Protein AF-A0A382NNA1-F1 (afdb_monomer)

pLDDT: mean 71.32, std 28.23, range [23.11, 98.62]

Nearest PDB structures (foldseek):
  6fw2-assembly1_A  TM=6.727E-01  e=6.587E-03  Homo sapiens
  3rv0-assembly1_B  TM=4.087E-01  e=8.804E+00  Vanderwaltozyma polyspora DSM 70294
  4jqt-assembly1_B  TM=2.239E-01  e=5.491E+00  Bacteroides thetaiotaomicron VPI-5482

Organism: NCBI:txid408172

Radius of gyration: 24.75 Å; Cα contacts (8 Å, |Δi|>4): 477; chains: 1; bounding box: 48×86×52 Å

Sequence (293 aa):
MLWSELLMPRLLGQYLCGLNKAAATLGVLFEIHNSILLSTYHTTLKKSLCSTPCREHLAVEAGSFYEATTAAHTHIEYGVAEAQHKTLFNWINMSRIAQIFRYPVKGLSPEPMSKVELKPGGCIPLDRAFALAHGSTEFNPMEPRFLPKTKFLMLAQNERLASLRSRYLEKSQELVIERDGQQVARGRLDQPIGRQMIEQFFAGYLGDEVRGSPKLLRAPRHTFSDMPRHCLSLINISSLRELERVVKAPIDPLRFRANLYFDTGTPWKEFDWCDKEFKIGCATVKGLVRTQR

InterPro domains:
  IPR005302 Molybdenum cofactor sulfurase, C-terminal [PS51340] (191-293)
  IPR005303 Molybdenum cofactor sulfurase, middle domain [PF03476] (94-190)
  IPR011037 Pyruvate kinase-like, insert domain superfamily [SSF50800] (94-289)

Structure (mmCIF, N/CA/C/O backbone):
data_AF-A0A382NNA1-F1
#
_entry.id   AF-A0A382NNA1-F1
#
loop_
_atom_site.group_PDB
_atom_site.id
_atom_site.type_symbol
_atom_site.label_atom_id
_atom_site.label_alt_id
_atom_site.label_comp_id
_atom_site.label_asym_id
_atom_site.label_entity_id
_atom_site.label_seq_id
_atom_site.pdbx_PDB_ins_code
_atom_site.Cartn_x
_atom_site.Cartn_y
_atom_site.Cartn_z
_atom_site.occupancy
_atom_site.B_iso_or_equiv
_atom_site.auth_seq_id
_atom_site.auth_comp_id
_atom_site.auth_asym_id
_atom_site.auth_atom_id
_atom_site.pdbx_PDB_model_num
ATOM 1 N N . MET A 1 1 ? 17.683 10.055 23.948 1.00 32.53 1 MET A N 1
ATOM 2 C CA . MET A 1 1 ? 17.812 8.634 24.341 1.00 32.53 1 MET A CA 1
ATOM 3 C C . MET A 1 1 ? 16.529 8.297 25.087 1.00 32.53 1 MET A C 1
ATOM 5 O O . MET A 1 1 ? 16.289 8.951 26.082 1.00 32.53 1 MET A O 1
ATOM 9 N N . LEU A 1 2 ? 15.580 7.496 24.608 1.00 24.09 2 LEU A N 1
ATOM 10 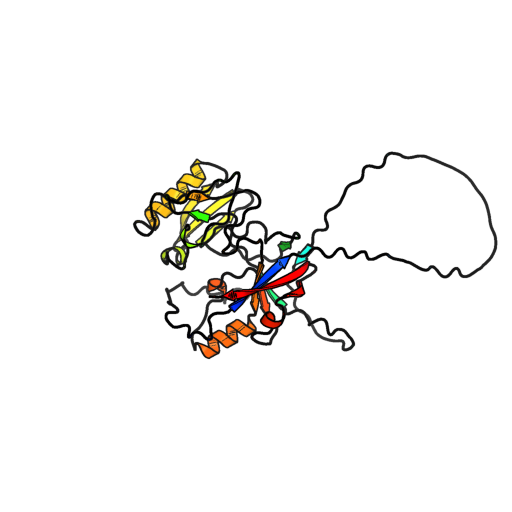C CA . LEU A 1 2 ? 15.681 6.219 23.909 1.00 24.09 2 LEU A CA 1
ATOM 11 C C . LEU A 1 2 ? 14.851 6.197 22.612 1.00 24.09 2 LEU A C 1
ATOM 13 O O . LEU A 1 2 ? 13.636 6.352 22.630 1.00 24.09 2 LEU A O 1
ATOM 17 N N . TRP A 1 3 ? 15.539 5.966 21.497 1.00 31.12 3 TRP A N 1
ATOM 18 C CA . TRP A 1 3 ? 14.983 5.509 20.225 1.00 31.12 3 TRP A CA 1
ATOM 19 C C . TRP A 1 3 ? 15.560 4.106 20.013 1.00 31.12 3 TRP A C 1
ATOM 21 O O . TRP A 1 3 ? 16.664 3.997 19.487 1.00 31.12 3 TRP A O 1
ATOM 31 N N . SER A 1 4 ? 14.915 3.045 20.510 1.00 23.30 4 SER A N 1
ATOM 32 C CA . SER A 1 4 ? 15.486 1.691 20.353 1.00 23.30 4 SER A CA 1
ATOM 33 C C . SER A 1 4 ? 14.522 0.498 20.372 1.00 23.30 4 SER A C 1
ATOM 35 O O . SER A 1 4 ? 14.995 -0.613 20.181 1.00 23.30 4 SER A O 1
ATOM 37 N N . GLU A 1 5 ? 13.200 0.658 20.506 1.00 27.70 5 GLU A N 1
ATOM 38 C CA . GLU A 1 5 ? 12.295 -0.514 20.596 1.00 27.70 5 GLU A CA 1
ATOM 39 C C . GLU A 1 5 ? 11.124 -0.526 19.601 1.00 27.70 5 GLU A C 1
ATOM 41 O O . GLU A 1 5 ? 10.095 -1.150 19.824 1.00 27.70 5 GLU A O 1
ATOM 46 N N . LEU A 1 6 ? 11.316 0.064 18.420 1.00 30.34 6 LEU A N 1
ATOM 47 C CA . LEU A 1 6 ? 10.692 -0.472 17.202 1.00 30.34 6 LEU A CA 1
ATOM 48 C C . LEU A 1 6 ? 11.735 -1.329 16.481 1.00 30.34 6 LEU A C 1
ATOM 50 O O . LEU A 1 6 ? 12.126 -1.069 15.344 1.00 30.34 6 LEU A O 1
ATOM 54 N N . LEU A 1 7 ? 12.216 -2.353 17.193 1.00 26.03 7 LEU A N 1
ATOM 55 C CA . LEU A 1 7 ? 12.831 -3.521 16.580 1.00 26.03 7 LEU A CA 1
ATOM 56 C C . LEU A 1 7 ? 11.786 -4.089 15.624 1.00 26.03 7 LEU A C 1
ATOM 58 O O . LEU A 1 7 ? 10.862 -4.768 16.050 1.00 26.03 7 LEU A O 1
ATOM 62 N N . MET A 1 8 ? 11.909 -3.752 14.339 1.00 31.58 8 MET A N 1
ATOM 63 C CA . MET A 1 8 ? 11.263 -4.469 13.247 1.00 31.58 8 MET A CA 1
ATOM 64 C C . MET A 1 8 ? 11.688 -5.933 13.386 1.00 31.58 8 MET A C 1
ATOM 66 O O . MET A 1 8 ? 12.841 -6.241 13.058 1.00 31.58 8 MET A O 1
ATOM 70 N N . PRO A 1 9 ? 10.832 -6.854 13.864 1.00 25.19 9 PRO A N 1
ATOM 71 C CA . PRO A 1 9 ? 11.182 -8.255 13.804 1.00 25.19 9 PRO A CA 1
ATOM 72 C C . PRO A 1 9 ? 11.295 -8.582 12.317 1.00 25.19 9 PRO A C 1
ATOM 74 O O . PRO A 1 9 ? 10.465 -8.144 11.512 1.00 25.19 9 PRO A O 1
ATOM 77 N N . ARG A 1 10 ? 12.355 -9.304 11.935 1.00 28.44 10 ARG A N 1
ATOM 78 C CA . ARG A 1 10 ? 12.463 -9.911 10.604 1.00 28.44 10 ARG A CA 1
ATOM 79 C C . ARG A 1 10 ? 11.096 -10.501 10.261 1.00 28.44 10 ARG A C 1
ATOM 81 O O . ARG A 1 10 ? 10.567 -11.276 11.055 1.00 28.44 10 ARG A O 1
ATOM 88 N N . LEU A 1 11 ? 10.531 -10.100 9.121 1.00 35.06 11 LEU A N 1
ATOM 89 C CA . LEU A 1 11 ? 9.311 -10.672 8.555 1.00 35.06 11 LEU A CA 1
ATOM 90 C C . LEU A 1 11 ? 9.588 -12.144 8.216 1.00 35.06 11 LEU A C 1
ATOM 92 O O . LEU A 1 11 ? 9.825 -12.503 7.069 1.00 35.06 11 LEU A O 1
ATOM 96 N N . LEU A 1 12 ? 9.617 -12.996 9.238 1.00 25.38 12 LEU A N 1
ATOM 97 C CA . LEU A 1 12 ? 9.484 -14.431 9.094 1.00 25.38 12 LEU A CA 1
ATOM 98 C C . LEU A 1 12 ? 8.022 -14.669 8.742 1.00 25.38 12 LEU A C 1
ATOM 100 O O . LEU A 1 12 ? 7.117 -14.281 9.487 1.00 25.38 12 LEU A O 1
ATOM 104 N N . GLY A 1 13 ? 7.812 -15.235 7.555 1.00 31.44 13 GLY A N 1
ATOM 105 C CA . GLY A 1 13 ? 6.513 -15.578 7.004 1.00 31.44 13 GLY A CA 1
ATOM 106 C C . GLY A 1 13 ? 5.703 -16.432 7.972 1.00 31.44 13 GLY A C 1
ATOM 107 O O . GLY A 1 13 ? 5.780 -17.651 7.964 1.00 31.44 13 GLY A O 1
ATOM 108 N N . GLN A 1 14 ? 4.905 -15.782 8.813 1.00 27.55 14 GLN A N 1
ATOM 109 C CA . GLN A 1 14 ? 3.814 -16.437 9.515 1.00 27.55 14 GLN A CA 1
ATOM 110 C C . GLN A 1 14 ? 2.561 -16.299 8.656 1.00 27.55 14 GLN A C 1
ATOM 112 O O . GLN A 1 14 ? 2.039 -15.200 8.439 1.00 27.55 14 GLN A O 1
ATOM 117 N N . TYR A 1 15 ? 2.144 -17.428 8.101 1.00 32.16 15 TYR A N 1
ATOM 118 C CA . TYR A 1 15 ? 0.846 -17.633 7.489 1.00 32.16 15 TYR A CA 1
ATOM 119 C C . TYR A 1 15 ? -0.221 -17.567 8.594 1.00 32.16 15 TYR A C 1
ATOM 121 O O . TYR A 1 15 ? -0.110 -18.265 9.595 1.00 32.16 15 TYR A O 1
ATOM 129 N N . LEU A 1 16 ? -1.271 -16.756 8.418 1.00 30.14 16 LEU A N 1
ATOM 130 C CA . LEU A 1 16 ? -2.524 -16.917 9.169 1.00 30.14 16 LEU A CA 1
ATOM 131 C C . LEU A 1 16 ? -3.427 -17.883 8.392 1.00 30.14 16 LEU A C 1
ATOM 133 O O . LEU A 1 16 ? -4.508 -17.524 7.928 1.00 30.14 16 LEU A O 1
ATOM 137 N N . CYS A 1 17 ? -2.965 -19.117 8.195 1.00 24.06 17 CYS A N 1
ATOM 138 C CA . CYS A 1 17 ? -3.862 -20.211 7.852 1.00 24.06 17 CYS A CA 1
ATOM 139 C C . CYS A 1 17 ? -4.681 -20.529 9.113 1.00 24.06 17 CYS A C 1
ATOM 141 O O . CYS A 1 17 ? -4.181 -21.162 10.035 1.00 24.06 17 CYS A O 1
ATOM 143 N N . GLY A 1 18 ? -5.925 -20.036 9.177 1.00 27.66 18 GLY A N 1
ATOM 144 C CA . GLY A 1 18 ? -6.851 -20.381 10.264 1.00 27.66 18 GLY A CA 1
ATOM 145 C C . GLY A 1 18 ? -7.633 -19.241 10.920 1.00 27.66 18 GLY A C 1
ATOM 146 O O . GLY A 1 18 ? -8.106 -19.428 12.039 1.00 27.66 18 GLY A O 1
ATOM 147 N N . LEU A 1 19 ? -7.824 -18.082 10.273 1.00 29.30 19 LEU A N 1
ATOM 148 C CA . LEU A 1 19 ? -8.846 -17.136 10.741 1.00 29.30 19 LEU A CA 1
ATOM 149 C C . LEU A 1 19 ? -10.226 -17.796 10.596 1.00 29.30 19 LEU A C 1
ATOM 151 O O . LEU A 1 19 ? -10.774 -17.931 9.503 1.00 29.30 19 LEU A O 1
ATOM 155 N N . ASN A 1 20 ? -10.763 -18.256 11.726 1.00 28.67 20 ASN A N 1
ATOM 156 C CA . ASN A 1 20 ? -12.139 -18.715 11.856 1.00 28.67 20 ASN A CA 1
ATOM 157 C C . ASN A 1 20 ? -13.076 -17.597 11.352 1.00 28.67 20 ASN A C 1
ATOM 159 O O . ASN A 1 20 ? -12.768 -16.420 11.547 1.00 28.67 20 ASN A O 1
ATOM 163 N N . LYS A 1 21 ? -14.213 -17.931 10.724 1.00 32.28 21 LYS A N 1
ATOM 164 C CA . LYS A 1 21 ? -15.135 -16.976 10.053 1.00 32.28 21 LYS A CA 1
ATOM 165 C C . LYS A 1 21 ? -15.531 -15.745 10.898 1.00 32.28 21 LYS A C 1
ATOM 167 O O . LYS A 1 21 ? -15.963 -14.744 10.340 1.00 32.28 21 LYS A O 1
ATOM 172 N N . ALA A 1 22 ? -15.358 -15.797 12.219 1.00 27.25 22 ALA A N 1
ATOM 173 C CA . ALA A 1 22 ? -15.571 -14.689 13.149 1.00 27.25 22 ALA A CA 1
ATOM 174 C C . ALA A 1 22 ? -14.533 -13.542 13.063 1.00 27.25 22 ALA A C 1
ATOM 176 O O . ALA A 1 22 ? -14.824 -12.444 13.525 1.00 27.25 22 ALA A O 1
ATOM 177 N N . ALA A 1 23 ? -13.353 -13.756 12.467 1.00 28.66 23 ALA A N 1
ATOM 178 C CA . ALA A 1 23 ? -12.271 -12.763 12.376 1.00 28.66 23 ALA A CA 1
ATOM 179 C C . ALA A 1 23 ? -12.116 -12.131 10.975 1.00 28.66 23 ALA A C 1
ATOM 181 O O . ALA A 1 23 ? -11.136 -11.442 10.699 1.00 28.66 23 ALA A O 1
ATOM 182 N N . ALA A 1 24 ? -13.102 -12.335 10.097 1.00 37.72 24 ALA A N 1
ATOM 183 C CA . ALA A 1 24 ? -13.080 -11.919 8.693 1.00 37.72 24 ALA A CA 1
ATOM 184 C C . ALA A 1 24 ? -13.261 -10.404 8.473 1.00 37.72 24 ALA A C 1
ATOM 186 O O . ALA A 1 24 ? -13.535 -9.962 7.358 1.00 37.72 24 ALA A O 1
ATOM 187 N N . THR A 1 25 ? -13.214 -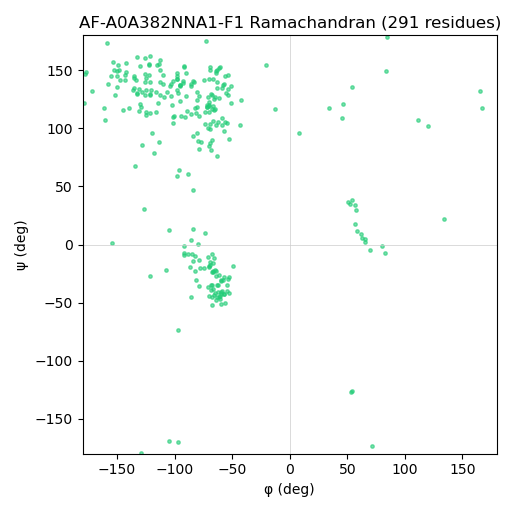9.576 9.520 1.00 40.12 25 THR A N 1
ATOM 188 C CA . THR A 1 25 ? -13.470 -8.136 9.418 1.00 40.12 25 THR A CA 1
ATOM 189 C C . THR A 1 25 ? -12.584 -7.358 10.382 1.00 40.12 25 THR A C 1
ATOM 191 O O . THR A 1 25 ? -12.718 -7.493 11.595 1.00 40.12 25 THR A O 1
ATOM 194 N N . LEU A 1 26 ? -11.695 -6.520 9.847 1.00 46.47 26 LEU A N 1
ATOM 195 C CA . LEU A 1 26 ? -10.797 -5.684 10.639 1.00 46.47 26 LEU A CA 1
A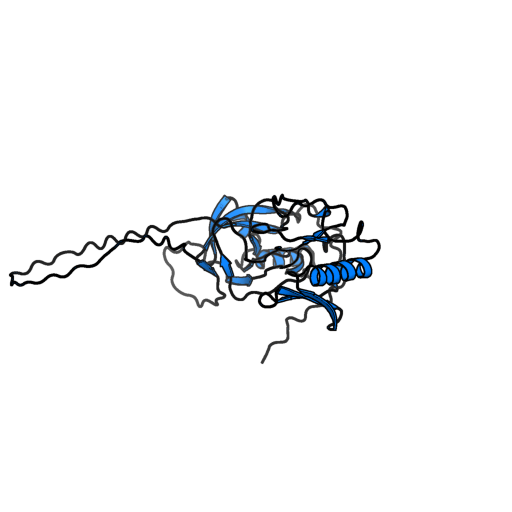TOM 196 C C . LEU A 1 26 ? -10.674 -4.291 10.029 1.00 46.47 26 LEU A C 1
ATOM 198 O O . LEU A 1 26 ? -10.139 -4.133 8.934 1.00 46.47 26 LEU A O 1
ATOM 202 N N . GLY A 1 27 ? -11.101 -3.280 10.783 1.00 45.69 27 GLY A N 1
ATOM 203 C CA . GLY A 1 27 ? -11.031 -1.883 10.373 1.00 45.69 27 GLY A CA 1
ATOM 204 C C . GLY A 1 27 ? -12.207 -1.422 9.513 1.00 45.69 27 GLY A C 1
ATOM 205 O O . GLY A 1 27 ? -13.120 -2.183 9.184 1.00 45.69 27 GLY A O 1
ATOM 206 N N . VAL A 1 28 ? -12.186 -0.144 9.147 1.00 49.03 28 VAL A N 1
ATOM 207 C CA . VAL A 1 28 ? -13.251 0.526 8.386 1.00 49.03 28 VAL A CA 1
ATOM 208 C C . VAL A 1 28 ? -12.631 1.369 7.273 1.00 49.03 28 VAL A C 1
ATOM 210 O O . VAL A 1 28 ? -11.525 1.895 7.413 1.00 49.03 28 VAL A O 1
ATOM 213 N N . LEU A 1 29 ? -13.323 1.443 6.140 1.00 55.16 29 LEU A N 1
ATOM 214 C CA . LEU A 1 29 ? -12.988 2.333 5.036 1.00 55.16 29 LEU A CA 1
ATOM 215 C C . LEU A 1 29 ? -13.798 3.621 5.148 1.00 55.16 29 LEU A C 1
ATOM 217 O O . LEU A 1 29 ? -15.000 3.567 5.406 1.00 55.16 29 LEU A O 1
ATOM 221 N N . PHE A 1 30 ? -13.156 4.760 4.906 1.00 46.72 30 PHE A N 1
ATOM 222 C CA . PHE A 1 30 ? -13.788 6.076 4.971 1.00 46.72 30 PHE A CA 1
ATOM 223 C C . PHE A 1 30 ? -13.616 6.853 3.670 1.00 46.72 30 PHE A C 1
ATOM 225 O O . PHE A 1 30 ? -12.554 6.796 3.049 1.00 46.72 30 PHE A O 1
ATOM 232 N N . GLU A 1 31 ? -14.641 7.608 3.290 1.00 41.59 31 GLU A N 1
ATOM 233 C CA . GLU A 1 31 ? -14.587 8.618 2.230 1.00 41.59 31 GLU A CA 1
ATOM 234 C C . GLU A 1 31 ? -14.399 10.005 2.853 1.00 41.59 31 GLU A C 1
ATOM 236 O O . GLU A 1 31 ? -14.935 10.297 3.925 1.00 41.59 31 GLU A O 1
ATOM 241 N N . ILE A 1 32 ? -13.617 10.865 2.200 1.00 47.44 32 ILE A N 1
ATOM 242 C CA . ILE A 1 32 ? -13.364 12.232 2.670 1.00 47.44 32 ILE A CA 1
ATOM 243 C C . ILE A 1 32 ? -14.495 13.120 2.147 1.00 47.44 32 ILE A C 1
ATOM 245 O O . ILE A 1 32 ? -14.606 13.331 0.938 1.00 47.44 32 ILE A O 1
ATOM 249 N N . HIS A 1 33 ? -15.334 13.623 3.052 1.00 29.52 33 HIS A N 1
ATOM 250 C CA . HIS A 1 33 ? -16.521 14.409 2.719 1.00 29.52 33 HIS A CA 1
ATOM 251 C C . HIS A 1 33 ? -16.224 15.910 2.685 1.00 29.52 33 HIS A C 1
ATOM 253 O O . HIS A 1 33 ? -15.327 16.410 3.362 1.00 29.52 33 HIS A O 1
ATOM 259 N N . ASN A 1 34 ? -17.021 16.640 1.903 1.00 30.58 34 ASN A N 1
ATOM 260 C CA . ASN A 1 34 ? -17.045 18.093 1.939 1.00 30.58 34 ASN A CA 1
ATOM 261 C C . ASN A 1 34 ? -18.080 18.534 2.982 1.00 30.58 34 ASN A C 1
ATOM 263 O O . ASN A 1 34 ? -19.271 18.307 2.795 1.00 30.58 34 ASN A O 1
ATOM 267 N N . SER A 1 35 ? -17.647 19.176 4.064 1.00 32.69 35 SER A N 1
ATOM 268 C CA . SER A 1 35 ? -18.548 19.949 4.919 1.00 32.69 35 SER A CA 1
ATOM 269 C C . SER A 1 35 ? -18.054 21.388 4.920 1.00 32.69 35 SER A C 1
ATOM 271 O O . SER A 1 35 ? -17.137 21.735 5.665 1.00 32.69 35 SER A O 1
ATOM 273 N N . ILE A 1 36 ? -18.636 22.216 4.053 1.00 29.02 36 ILE A N 1
ATOM 274 C CA . ILE A 1 36 ? -18.476 23.667 4.116 1.00 29.02 36 ILE A CA 1
ATOM 275 C C . ILE A 1 36 ? -18.992 24.097 5.494 1.00 29.02 36 ILE A C 1
ATOM 277 O O . ILE A 1 36 ? -20.194 24.056 5.747 1.00 29.02 36 ILE A O 1
ATOM 281 N N . LEU A 1 37 ? -18.103 24.505 6.398 1.00 31.73 37 LEU A N 1
ATOM 282 C CA . LEU A 1 37 ? -18.515 25.297 7.550 1.00 31.73 37 LEU A CA 1
ATOM 283 C C . LEU A 1 37 ? -18.736 26.727 7.050 1.00 31.73 37 LEU A C 1
ATOM 285 O O . LEU A 1 37 ? -17.826 27.552 7.080 1.00 31.73 37 LEU A O 1
ATOM 289 N N . LEU A 1 38 ? -19.953 27.023 6.587 1.00 29.86 38 LEU A N 1
ATOM 290 C CA . LEU A 1 38 ? -20.456 28.396 6.557 1.00 29.86 38 LEU A CA 1
ATOM 291 C C . LEU A 1 38 ? -20.656 28.827 8.013 1.00 29.86 38 LEU A C 1
ATOM 293 O O . LEU A 1 38 ? -21.747 28.762 8.568 1.00 29.86 38 LEU A O 1
ATOM 297 N N . SER A 1 39 ? -19.569 29.240 8.657 1.00 28.89 39 SER A N 1
ATOM 298 C CA . SER A 1 39 ? -19.649 30.059 9.857 1.00 28.89 39 SER A CA 1
ATOM 299 C C . SER A 1 39 ? -19.937 31.491 9.409 1.00 28.89 39 SER A C 1
ATOM 301 O O . SER A 1 39 ? -19.029 32.311 9.278 1.00 28.89 39 SER A O 1
ATOM 303 N N . THR A 1 40 ? -21.207 31.795 9.141 1.00 29.52 40 THR A N 1
ATOM 304 C CA . THR A 1 40 ? -21.702 33.175 9.130 1.00 29.52 40 THR A CA 1
ATOM 305 C C . THR A 1 40 ? -21.451 33.782 10.507 1.00 29.52 40 THR A C 1
ATOM 307 O O . THR A 1 40 ? -22.181 33.510 11.459 1.00 29.52 40 THR A O 1
ATOM 310 N N . TYR A 1 41 ? -20.420 34.619 10.617 1.00 26.98 41 TYR A N 1
ATOM 311 C CA . TYR A 1 41 ? -20.282 35.550 11.729 1.00 26.98 41 TYR A CA 1
ATOM 312 C C . TYR A 1 41 ? -21.363 36.629 11.591 1.00 26.98 41 TYR A C 1
ATOM 314 O O . TYR A 1 41 ? -21.147 37.680 10.994 1.00 26.98 41 TYR A O 1
ATOM 322 N N . HIS A 1 42 ? -22.548 36.369 12.143 1.00 28.47 42 HIS A N 1
ATOM 323 C CA . HIS A 1 42 ? -23.475 37.431 12.514 1.00 28.47 42 HIS A CA 1
ATOM 324 C C . HIS A 1 42 ? -23.009 38.006 13.854 1.00 28.47 42 HIS A C 1
ATOM 326 O O . HIS A 1 42 ? -23.415 37.557 14.923 1.00 28.47 42 HIS A O 1
ATOM 332 N N . THR A 1 43 ? -22.134 39.008 13.807 1.00 27.67 43 THR A N 1
ATOM 333 C CA . THR A 1 43 ? -21.849 39.823 14.990 1.00 27.67 43 THR A CA 1
ATOM 334 C C . THR A 1 43 ? -22.966 40.850 15.131 1.00 27.67 43 THR A C 1
ATOM 336 O O . THR A 1 43 ? -22.955 41.907 14.501 1.00 27.67 43 THR A O 1
ATOM 339 N N . THR A 1 44 ? -23.960 40.540 15.961 1.00 28.84 44 THR A N 1
ATOM 340 C CA . THR A 1 44 ? -24.916 41.523 16.476 1.00 28.84 44 THR A CA 1
ATOM 341 C C . THR A 1 44 ? -24.170 42.471 17.417 1.00 28.84 44 THR A C 1
ATOM 343 O O . THR A 1 44 ? -24.068 42.231 18.618 1.00 28.84 44 THR A O 1
ATOM 346 N N . LEU A 1 45 ? -23.627 43.564 16.879 1.00 29.53 45 LEU A N 1
ATOM 347 C CA . LEU A 1 45 ? -23.195 44.697 17.691 1.00 29.53 45 LEU A CA 1
ATOM 348 C C . LEU A 1 45 ? -24.443 45.379 18.264 1.00 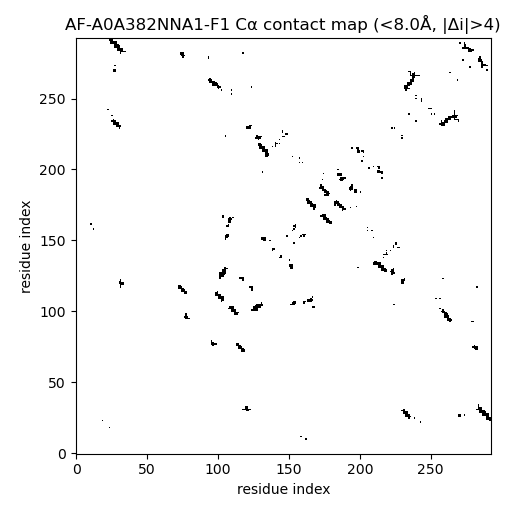29.53 45 LEU A C 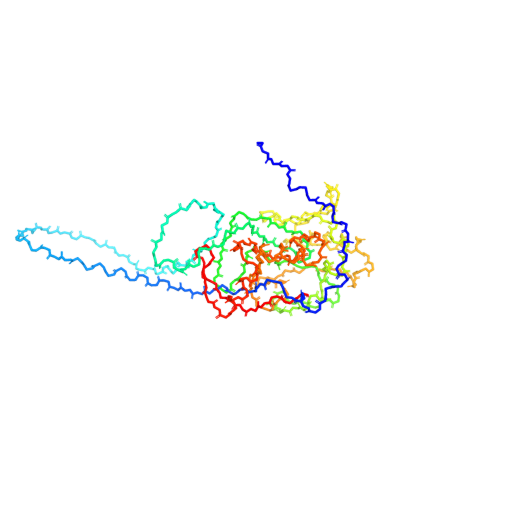1
ATOM 350 O O . LEU A 1 45 ? -25.148 46.116 17.573 1.00 29.53 45 LEU A O 1
ATOM 354 N N . LYS A 1 46 ? -24.710 45.133 19.552 1.00 28.67 46 LYS A N 1
ATOM 355 C CA . LYS A 1 46 ? -25.538 46.014 20.380 1.00 28.67 46 LYS A CA 1
ATOM 356 C C . LYS A 1 46 ? -24.918 47.413 20.331 1.00 28.67 46 LYS A C 1
ATOM 358 O O . LYS A 1 46 ? -23.896 47.664 20.962 1.00 28.67 46 LYS A O 1
ATOM 363 N N . LYS A 1 47 ? -25.546 48.321 19.582 1.00 29.94 47 LYS A N 1
ATOM 364 C CA . LYS A 1 47 ? -25.327 49.765 19.701 1.00 29.94 47 LYS A CA 1
ATOM 365 C C . LYS A 1 47 ? -25.750 50.195 21.107 1.00 29.94 47 LYS A C 1
ATOM 367 O O . LYS A 1 47 ? -26.941 50.282 21.390 1.00 29.94 47 LYS A O 1
ATOM 372 N N . SER A 1 48 ? -24.781 50.476 21.973 1.00 30.33 48 SER A N 1
ATOM 373 C CA . SER A 1 48 ? -24.982 51.432 23.057 1.00 30.33 48 SER A CA 1
ATOM 374 C C . SER A 1 48 ? -25.038 52.825 22.435 1.00 30.33 48 SER A C 1
ATOM 376 O O . SER A 1 48 ? -24.094 53.264 21.779 1.00 30.33 48 SER A O 1
ATOM 378 N N . LEU A 1 49 ? -26.175 53.492 22.599 1.00 28.75 49 LEU A N 1
ATOM 379 C CA . LEU A 1 49 ? -26.362 54.897 22.268 1.00 28.75 49 LEU A CA 1
ATOM 380 C C . LEU A 1 49 ? -25.420 55.770 23.111 1.00 28.75 49 LEU A C 1
ATOM 382 O O . LEU A 1 49 ? -25.484 55.696 24.333 1.00 28.75 49 LEU A O 1
ATOM 386 N N . CYS A 1 50 ? -24.623 56.631 22.469 1.00 25.83 50 CYS A N 1
ATOM 387 C CA . CYS A 1 50 ? -24.333 57.973 22.988 1.00 25.83 50 CYS A CA 1
ATOM 388 C C . CYS A 1 50 ? -23.821 58.924 21.880 1.00 25.83 50 CYS A C 1
ATOM 390 O O . CYS A 1 50 ? -22.725 58.765 21.354 1.00 25.83 50 CYS A O 1
ATOM 392 N N . SER A 1 51 ? -24.708 59.850 21.504 1.00 28.33 51 SER A N 1
ATOM 393 C CA . SER A 1 51 ? -24.547 61.253 21.066 1.00 28.33 51 SER A CA 1
ATOM 394 C C . SER A 1 51 ? -23.334 61.768 20.243 1.00 28.33 51 SER A C 1
ATOM 396 O O . SER A 1 51 ? -22.250 61.995 20.775 1.00 28.33 51 SER A O 1
ATOM 398 N N . THR A 1 52 ? -23.689 62.247 19.032 1.00 29.47 52 THR A N 1
ATOM 399 C CA . THR A 1 52 ? -23.264 63.486 18.302 1.00 29.47 52 THR A CA 1
ATOM 400 C C . THR A 1 52 ? -21.963 63.546 17.454 1.00 29.47 52 THR A C 1
ATOM 402 O O . THR A 1 52 ? -21.017 62.819 17.733 1.00 29.47 52 THR A O 1
ATOM 405 N N . PRO A 1 53 ? -21.937 64.372 16.364 1.00 34.78 53 PRO A N 1
ATOM 406 C CA . PRO A 1 53 ? -21.198 64.101 15.117 1.00 34.78 53 PRO A CA 1
ATOM 407 C C . PRO A 1 53 ? -20.146 65.165 14.717 1.00 34.78 53 PRO A C 1
ATOM 409 O O . PRO A 1 53 ? -20.271 66.313 15.117 1.00 34.78 53 PRO A O 1
ATOM 412 N N . CYS A 1 54 ? -19.207 64.811 13.824 1.00 24.64 54 CYS A N 1
ATOM 413 C CA . CYS A 1 54 ? -18.478 65.707 12.892 1.00 24.64 54 CYS A CA 1
ATOM 414 C C . CYS A 1 54 ? -17.860 64.836 11.764 1.00 24.64 54 CYS A C 1
ATOM 416 O O . CYS A 1 54 ? -17.244 63.823 12.076 1.00 24.64 54 CYS A O 1
ATOM 418 N N . ARG A 1 55 ? -18.238 64.997 10.476 1.00 25.36 55 ARG A N 1
ATOM 419 C CA . ARG A 1 55 ? -17.520 65.738 9.393 1.00 25.36 55 ARG A CA 1
ATOM 420 C C . ARG A 1 55 ? -16.012 65.406 9.354 1.00 25.36 55 ARG A C 1
ATOM 422 O O . ARG A 1 55 ? -15.355 65.590 10.360 1.00 25.36 55 ARG A O 1
ATOM 429 N N . GLU A 1 56 ? -15.398 64.892 8.281 1.00 25.94 56 GLU A N 1
ATOM 430 C CA . GLU A 1 56 ? -15.363 65.387 6.895 1.00 25.94 56 GLU A CA 1
ATOM 431 C C . GLU A 1 56 ? -14.586 64.410 5.965 1.00 25.94 56 GLU A C 1
ATOM 433 O O . GLU A 1 56 ? -13.638 63.773 6.402 1.00 25.94 56 GLU A O 1
ATOM 438 N N . HIS A 1 57 ? -15.004 64.356 4.692 1.00 24.80 57 HIS A N 1
ATOM 439 C CA . HIS A 1 57 ? -14.220 64.316 3.439 1.00 24.80 57 HIS A CA 1
ATOM 440 C C . HIS A 1 57 ? -13.098 63.285 3.120 1.00 24.80 57 HIS A C 1
ATOM 442 O O . HIS A 1 57 ? -12.118 63.130 3.834 1.00 24.80 57 HIS A O 1
ATOM 448 N N . LEU A 1 58 ? -13.214 62.798 1.866 1.00 24.98 58 LEU A N 1
ATOM 449 C CA . LEU A 1 58 ? -12.194 62.468 0.844 1.00 24.98 58 LEU A CA 1
ATOM 450 C C . LEU A 1 58 ? -11.943 60.991 0.458 1.00 24.98 58 LEU A C 1
ATOM 452 O O . LEU A 1 58 ? -11.336 60.199 1.167 1.00 24.98 58 LEU A O 1
ATOM 456 N N . ALA A 1 59 ? -12.438 60.727 -0.758 1.00 24.00 59 ALA A N 1
ATOM 457 C CA . ALA A 1 59 ? -12.131 59.742 -1.796 1.00 24.00 59 ALA A CA 1
ATOM 458 C C . ALA A 1 59 ? -10.746 59.059 -1.800 1.00 24.00 59 ALA A C 1
ATOM 460 O O . ALA A 1 59 ? -9.748 59.668 -1.430 1.00 24.00 59 ALA A O 1
ATOM 461 N N . VAL A 1 60 ? -10.679 57.847 -2.376 1.00 24.77 60 VAL A N 1
ATOM 462 C CA . VAL A 1 60 ? -10.075 57.550 -3.702 1.00 24.77 60 VAL A CA 1
ATOM 463 C C . VAL A 1 60 ? -10.249 56.052 -4.042 1.00 24.77 60 VAL A C 1
ATOM 465 O O . VAL A 1 60 ? -10.306 55.192 -3.168 1.00 24.77 60 VAL A O 1
ATOM 468 N N . GLU A 1 61 ? -10.409 55.798 -5.340 1.00 29.12 61 GLU A N 1
ATOM 469 C CA . GLU A 1 61 ? -10.700 54.555 -6.063 1.00 29.12 61 GLU A CA 1
ATOM 470 C C . GLU A 1 61 ? -9.656 53.425 -5.943 1.00 29.12 61 GLU A C 1
ATOM 472 O O . GLU A 1 61 ? -8.456 53.672 -5.873 1.00 29.12 61 GLU A O 1
ATOM 477 N N . ALA A 1 62 ? -10.131 52.179 -6.070 1.00 24.19 62 ALA A N 1
ATOM 478 C CA . ALA A 1 62 ? -9.503 51.043 -6.770 1.00 24.19 62 ALA A CA 1
ATOM 479 C C . ALA A 1 62 ? -10.562 49.914 -6.803 1.00 24.19 62 ALA A C 1
ATOM 481 O O . ALA A 1 62 ? -11.224 49.674 -5.801 1.00 24.19 62 ALA A O 1
ATOM 482 N N . GLY A 1 63 ? -10.886 49.217 -7.890 1.00 23.11 63 GLY A N 1
ATOM 483 C CA . GLY A 1 63 ? -10.028 48.690 -8.942 1.00 23.11 63 GLY A CA 1
ATOM 484 C C . GLY A 1 63 ? -10.204 47.163 -8.967 1.00 23.11 63 GLY A C 1
ATOM 485 O O . GLY A 1 63 ? -9.678 46.474 -8.106 1.00 23.11 63 GLY A O 1
ATOM 486 N N . SER A 1 64 ? -10.990 46.678 -9.936 1.00 23.61 64 SER A N 1
ATOM 487 C CA . SER A 1 64 ? -11.105 45.299 -10.458 1.00 23.61 64 SER A CA 1
ATOM 488 C C . SER A 1 64 ? -11.176 44.111 -9.477 1.00 23.61 64 SER A C 1
ATOM 490 O O . SER A 1 64 ? -10.172 43.651 -8.936 1.00 23.61 64 SER A O 1
ATOM 492 N N . PHE A 1 65 ? -12.369 43.515 -9.393 1.00 23.72 65 PHE A N 1
ATOM 493 C CA . PHE A 1 65 ? -12.601 42.170 -8.868 1.00 23.72 65 PHE A CA 1
ATOM 494 C C . PHE A 1 65 ? -12.047 41.104 -9.828 1.00 23.72 65 PHE A C 1
ATOM 496 O O . PHE A 1 65 ? -12.496 41.003 -10.967 1.00 23.72 65 PHE A O 1
ATOM 503 N N . TYR A 1 66 ? -11.140 40.263 -9.333 1.00 25.02 66 TYR A N 1
ATOM 504 C CA . TYR A 1 66 ? -10.900 38.921 -9.861 1.00 25.02 66 TYR A CA 1
ATOM 505 C C . TYR A 1 66 ? -11.140 37.941 -8.708 1.00 25.02 66 TYR A C 1
ATOM 507 O O . TYR A 1 66 ? -10.429 37.968 -7.703 1.00 25.02 66 TYR A O 1
ATOM 515 N N . GLU A 1 67 ? -12.184 37.120 -8.819 1.00 26.45 67 GLU A N 1
ATOM 516 C CA . GLU A 1 67 ? -12.507 36.071 -7.851 1.00 26.45 67 GLU A CA 1
ATOM 517 C C . GLU A 1 67 ? -11.440 34.969 -7.884 1.00 26.45 67 GLU A C 1
ATOM 519 O O . GLU A 1 67 ? -11.277 34.265 -8.879 1.00 26.45 67 GLU A O 1
ATOM 524 N N . ALA A 1 68 ? -10.731 34.790 -6.769 1.00 24.38 68 ALA A N 1
ATOM 525 C CA . ALA A 1 68 ? -9.928 33.604 -6.510 1.00 24.38 68 ALA A CA 1
ATOM 526 C C . ALA A 1 68 ? -10.7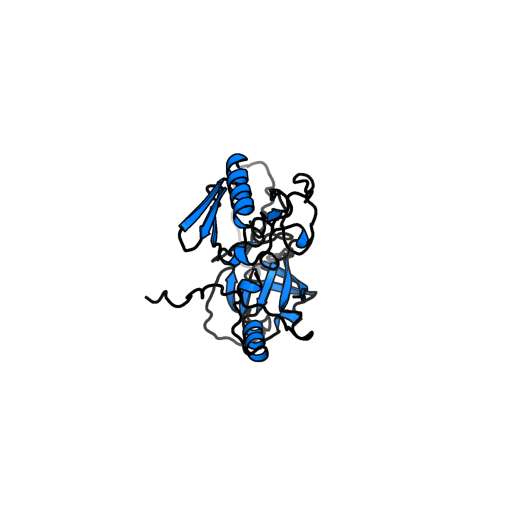05 32.682 -5.559 1.00 24.38 68 ALA A C 1
ATOM 528 O O . ALA A 1 68 ? -10.799 32.931 -4.358 1.00 24.38 68 ALA A O 1
ATOM 529 N N . THR A 1 69 ? -11.271 31.598 -6.090 1.00 27.98 69 THR A N 1
ATOM 530 C CA . THR A 1 69 ? -11.799 30.489 -5.285 1.00 27.98 69 THR A CA 1
ATOM 531 C C . THR A 1 69 ? -10.647 29.740 -4.614 1.00 27.98 69 THR A C 1
ATOM 533 O O . THR A 1 69 ? -9.990 28.901 -5.231 1.00 27.98 69 THR A O 1
ATOM 536 N N . THR A 1 70 ? -10.404 30.029 -3.338 1.00 27.52 70 THR A N 1
ATOM 537 C CA . THR A 1 70 ? -9.448 29.297 -2.498 1.00 27.52 70 THR A CA 1
ATOM 538 C C . THR A 1 70 ? -10.082 27.987 -2.023 1.00 27.52 70 THR A C 1
ATOM 540 O O . THR A 1 70 ? -11.002 27.992 -1.207 1.00 27.52 70 THR A O 1
ATOM 543 N N . ALA A 1 71 ? -9.601 26.847 -2.527 1.00 29.95 71 ALA A N 1
ATOM 544 C CA . ALA A 1 71 ? -9.974 25.532 -2.006 1.00 29.95 71 ALA A CA 1
ATOM 545 C C . ALA A 1 71 ? -9.441 25.367 -0.570 1.00 29.95 71 ALA A C 1
ATOM 547 O O . ALA A 1 71 ? -8.248 25.546 -0.321 1.00 29.95 71 ALA A O 1
ATOM 548 N N . ALA A 1 72 ? -10.324 25.039 0.375 1.00 30.48 72 ALA A N 1
ATOM 549 C CA . ALA A 1 72 ? -9.960 24.799 1.766 1.00 30.48 72 ALA A CA 1
ATOM 550 C C . ALA A 1 72 ? -9.160 23.490 1.892 1.00 30.48 72 ALA A C 1
ATOM 552 O O . ALA A 1 72 ? -9.647 22.414 1.546 1.00 30.48 72 ALA A O 1
ATOM 553 N N . HIS A 1 73 ? -7.927 23.594 2.386 1.00 31.30 73 HIS A N 1
ATOM 554 C CA . HIS A 1 73 ? -7.046 22.468 2.691 1.00 31.30 73 HIS A CA 1
ATOM 555 C C . HIS A 1 73 ? -7.126 22.137 4.188 1.00 31.30 73 HIS A C 1
ATOM 557 O O . HIS A 1 73 ? -7.321 23.025 5.018 1.00 31.30 73 HIS A O 1
ATOM 563 N N . THR A 1 74 ? -7.028 20.858 4.555 1.00 41.16 74 THR A N 1
ATOM 564 C CA . THR A 1 74 ? -7.245 20.396 5.936 1.00 41.16 74 THR A CA 1
ATOM 565 C C . THR A 1 74 ? -6.159 19.398 6.345 1.00 41.16 74 THR A C 1
ATOM 567 O O . THR A 1 74 ? -5.824 18.500 5.571 1.00 41.16 74 THR A O 1
ATOM 570 N N . HIS A 1 75 ? -5.596 19.553 7.550 1.00 31.92 75 HIS A N 1
ATOM 571 C CA . HIS A 1 75 ? -4.425 18.805 8.033 1.00 31.92 75 HIS A CA 1
ATOM 572 C C . HIS A 1 75 ? -4.755 17.872 9.214 1.00 31.92 75 HIS A C 1
ATOM 574 O O . HIS A 1 75 ? -5.690 18.100 9.976 1.00 31.92 75 HIS A O 1
ATOM 580 N N . ILE A 1 76 ? -3.965 16.816 9.398 1.00 42.59 76 ILE A N 1
ATOM 581 C CA . ILE A 1 76 ? -4.053 15.905 10.550 1.00 42.59 76 ILE A CA 1
ATOM 582 C C . ILE A 1 76 ? -2.671 15.812 11.210 1.00 42.59 76 ILE A C 1
ATOM 584 O O . ILE A 1 76 ? -1.703 15.529 10.509 1.00 42.59 76 ILE A O 1
ATOM 588 N N . GLU A 1 77 ? -2.582 16.015 12.531 1.00 39.09 77 GLU A N 1
ATOM 589 C CA . GLU A 1 77 ? -1.337 15.986 13.326 1.00 39.09 77 GLU A CA 1
ATOM 590 C C . GLU A 1 77 ? -1.424 15.006 14.519 1.00 39.09 77 GLU A C 1
ATOM 592 O O . GLU A 1 77 ? -2.513 14.617 14.945 1.00 39.09 77 GLU A O 1
ATOM 597 N N . TYR A 1 78 ? -0.270 14.598 15.062 1.00 32.44 78 TYR A N 1
ATOM 598 C CA . TYR A 1 78 ? -0.134 13.763 16.268 1.00 32.44 78 TYR A CA 1
ATOM 599 C C . TYR A 1 78 ? -0.212 14.612 17.554 1.00 32.44 78 TYR A C 1
ATOM 601 O O . TYR A 1 78 ? 0.393 15.679 17.607 1.00 32.44 78 TYR A O 1
ATOM 609 N N . GLY A 1 79 ? -0.882 14.134 18.616 1.00 35.03 79 GLY A N 1
ATOM 610 C CA . GLY A 1 79 ? -0.973 14.861 19.894 1.00 35.03 79 GLY A CA 1
ATOM 611 C C . GLY A 1 79 ? -1.227 13.977 21.124 1.00 35.03 79 GLY A C 1
ATOM 612 O O . GLY A 1 79 ? -1.932 12.970 21.047 1.00 35.03 79 GLY A O 1
ATOM 613 N N . VAL A 1 80 ? -0.637 14.363 22.262 1.00 29.72 80 VAL A N 1
ATOM 614 C CA . VAL A 1 80 ? -0.871 13.815 23.613 1.00 29.72 80 VAL A CA 1
ATOM 615 C C . VAL A 1 80 ? -1.746 14.826 24.356 1.00 29.72 80 VAL A C 1
ATOM 617 O O . VAL A 1 80 ? -1.408 16.005 24.361 1.00 29.72 80 VAL A O 1
ATOM 620 N N . ALA A 1 81 ? -2.862 14.401 24.948 1.00 34.72 81 ALA A N 1
ATOM 621 C CA . ALA A 1 81 ? -3.751 15.297 25.689 1.00 34.72 81 ALA A CA 1
ATOM 622 C C . ALA A 1 81 ? -3.768 14.938 27.182 1.00 34.72 81 ALA A C 1
ATOM 624 O O . ALA A 1 81 ? -4.131 13.818 27.545 1.00 34.72 81 ALA A O 1
ATOM 625 N N . GLU A 1 82 ? -3.397 15.903 28.028 1.00 30.70 82 GLU A N 1
ATOM 626 C CA . GLU A 1 82 ? -3.743 15.927 29.451 1.00 30.70 82 GLU A CA 1
ATOM 627 C C . GLU A 1 82 ? -5.219 16.311 29.625 1.00 30.70 82 GLU A C 1
ATOM 629 O O . GLU A 1 82 ? -5.774 17.127 28.887 1.00 30.70 82 GLU A O 1
ATOM 634 N N . ALA A 1 83 ? -5.870 15.664 30.587 1.00 34.41 83 ALA A N 1
ATOM 635 C CA . ALA A 1 83 ? -7.298 15.774 30.838 1.00 34.41 83 ALA A CA 1
ATOM 636 C C . ALA A 1 83 ? -7.639 16.988 31.712 1.00 34.41 83 ALA A C 1
ATOM 638 O O . ALA A 1 83 ? -6.976 17.203 32.720 1.00 34.41 83 ALA A O 1
ATOM 639 N N . GLN A 1 84 ? -8.747 17.674 31.398 1.00 34.75 84 GLN A N 1
ATOM 640 C CA . GLN A 1 84 ? -9.898 17.925 32.291 1.00 34.75 84 GLN A CA 1
ATOM 641 C C . GLN A 1 84 ? -10.816 19.013 31.703 1.00 34.75 84 GLN A C 1
ATOM 643 O O . GLN A 1 84 ? -10.402 20.154 31.567 1.00 34.75 84 GLN A O 1
ATOM 648 N N . HIS A 1 85 ? -12.073 18.668 31.394 1.00 30.44 85 HIS A N 1
ATOM 649 C CA . HIS A 1 85 ? -13.281 19.391 31.832 1.00 30.44 85 HIS A CA 1
ATOM 650 C C . HIS A 1 85 ? -14.542 18.683 31.303 1.00 30.44 85 HIS A C 1
ATOM 652 O O . HIS A 1 85 ? -14.723 18.476 30.105 1.00 30.44 85 HIS A O 1
ATOM 658 N N . LYS A 1 86 ? -15.424 18.286 32.226 1.00 39.34 86 LYS A N 1
ATOM 659 C CA . LYS A 1 86 ? -16.759 17.742 31.946 1.00 39.34 86 LYS A CA 1
ATOM 660 C C . LYS A 1 86 ? -17.705 18.900 31.627 1.00 39.34 86 LYS A C 1
ATOM 662 O O . LYS A 1 86 ? -17.785 19.817 32.439 1.00 39.34 86 LYS A O 1
ATOM 667 N N . THR A 1 87 ? -18.417 18.832 30.497 1.00 32.25 87 THR A N 1
ATOM 668 C CA . THR A 1 87 ? -19.880 19.036 30.304 1.00 32.25 87 THR A CA 1
ATOM 669 C C . THR A 1 87 ? -20.161 19.215 28.797 1.00 32.25 87 THR A C 1
ATOM 671 O O . THR A 1 87 ? -19.461 19.961 28.124 1.00 32.25 87 THR A O 1
ATOM 674 N N . LEU A 1 88 ? -21.160 18.501 28.257 1.00 29.28 88 LEU A N 1
ATOM 675 C CA . LEU A 1 88 ? -21.729 18.634 26.893 1.00 29.28 88 LEU A CA 1
ATOM 676 C C . LEU A 1 88 ? -20.794 18.447 25.671 1.00 29.28 88 LEU A C 1
ATOM 678 O O . LEU A 1 88 ? -21.223 18.631 24.537 1.00 29.28 88 LEU A O 1
ATOM 682 N N . PHE A 1 89 ? -19.574 17.948 25.874 1.00 30.95 89 PHE A N 1
ATOM 683 C CA . PHE A 1 89 ? -18.676 17.424 24.835 1.00 30.95 89 PHE A CA 1
ATOM 684 C C . PHE A 1 89 ? -18.788 15.893 24.731 1.00 30.95 89 PHE A C 1
ATOM 686 O O . PHE A 1 89 ? -17.844 15.160 25.007 1.00 30.95 89 PHE A O 1
ATOM 693 N N . ASN A 1 90 ? -19.961 15.381 24.342 1.00 28.70 90 ASN A N 1
ATOM 694 C CA . ASN A 1 90 ? -20.106 13.960 23.980 1.00 28.70 90 ASN A CA 1
ATOM 695 C C . ASN A 1 90 ? -19.704 13.686 22.516 1.00 28.70 90 ASN A C 1
ATOM 697 O O . ASN A 1 90 ? -19.971 12.618 21.966 1.00 28.70 90 ASN A O 1
ATOM 701 N N . TRP A 1 91 ? -19.041 14.652 21.872 1.00 36.38 91 TRP A N 1
ATOM 702 C CA . TRP A 1 91 ? -18.223 14.407 20.692 1.00 36.38 91 TRP A CA 1
ATOM 703 C C . TRP A 1 91 ? -16.998 13.643 21.157 1.00 36.38 91 TRP A C 1
ATOM 705 O O . TRP A 1 91 ? -16.000 14.251 21.524 1.00 36.38 91 TRP A O 1
ATOM 715 N N . ILE A 1 92 ? -17.173 12.319 21.242 1.00 39.19 92 ILE A N 1
ATOM 716 C CA . ILE A 1 92 ? -16.157 11.265 21.214 1.00 39.19 92 ILE A CA 1
ATOM 717 C C . ILE A 1 92 ? -14.773 11.896 21.262 1.00 39.19 92 ILE A C 1
ATOM 719 O O . ILE A 1 92 ? -14.294 12.341 20.221 1.00 39.19 92 ILE A O 1
ATOM 723 N N . ASN A 1 93 ? -14.184 11.992 22.462 1.00 42.69 93 ASN A N 1
ATOM 724 C CA . ASN A 1 93 ? -12.771 12.317 22.633 1.00 42.69 93 ASN A CA 1
ATOM 725 C C . ASN A 1 93 ? -12.023 11.495 21.596 1.00 42.69 93 ASN A C 1
ATOM 727 O O . ASN A 1 93 ? -11.952 10.269 21.716 1.00 42.69 93 ASN A O 1
ATOM 731 N N . MET A 1 94 ? -11.615 12.152 20.514 1.00 50.88 94 MET A N 1
ATOM 732 C CA . MET A 1 94 ? -11.142 11.451 19.345 1.00 50.88 94 MET A CA 1
ATOM 733 C C . MET A 1 94 ? -9.850 10.775 19.746 1.00 50.88 94 MET A C 1
ATOM 735 O O . MET A 1 94 ? -8.824 11.416 19.958 1.00 50.88 94 MET A O 1
ATOM 739 N N . SER A 1 95 ? -9.981 9.461 19.891 1.00 57.75 95 SER A N 1
ATOM 740 C CA . SER A 1 95 ? -8.950 8.449 19.817 1.00 57.75 95 SER A CA 1
ATOM 741 C C . SER A 1 95 ? -7.653 8.988 19.239 1.00 57.75 95 SER A C 1
ATOM 743 O O . SER A 1 95 ? -7.609 9.399 18.076 1.00 57.75 95 SER A O 1
ATOM 745 N N . ARG A 1 96 ? -6.603 8.972 20.056 1.00 75.50 96 ARG A N 1
ATOM 746 C CA . ARG A 1 96 ? -5.266 9.414 19.670 1.00 75.50 96 ARG A CA 1
ATOM 747 C C . ARG A 1 96 ? -4.867 8.723 18.368 1.00 75.50 96 ARG A C 1
ATOM 749 O O . ARG A 1 96 ? -4.830 7.491 18.311 1.00 75.50 96 ARG A O 1
ATOM 756 N N . ILE A 1 97 ? -4.559 9.506 17.334 1.00 83.19 97 ILE A N 1
ATOM 757 C CA . ILE A 1 97 ? -3.922 8.978 16.126 1.00 83.19 97 ILE A CA 1
ATOM 758 C C . ILE A 1 97 ? -2.540 8.508 16.549 1.00 83.19 97 ILE A C 1
ATOM 760 O O . ILE A 1 97 ? -1.718 9.292 17.012 1.00 83.19 97 ILE A O 1
ATOM 764 N N . ALA A 1 98 ? -2.312 7.209 16.447 1.00 86.06 98 ALA A N 1
ATOM 765 C CA . ALA A 1 98 ? -1.060 6.605 16.845 1.00 86.06 98 ALA A CA 1
ATOM 766 C C . ALA A 1 98 ? -0.044 6.670 15.707 1.00 86.06 98 ALA A C 1
ATOM 768 O O . ALA A 1 98 ? 1.101 7.025 15.961 1.00 86.06 98 ALA A O 1
ATOM 769 N N . GLN A 1 99 ? -0.456 6.341 14.475 1.00 89.38 99 GLN A N 1
ATOM 770 C CA . GLN A 1 99 ? 0.410 6.375 13.293 1.00 89.38 99 GLN A CA 1
ATOM 771 C C . GLN A 1 99 ? -0.367 6.673 12.005 1.00 89.38 99 GLN A C 1
ATOM 773 O O . GLN A 1 99 ? -1.523 6.270 11.853 1.00 89.38 99 GLN A O 1
ATOM 778 N N . ILE A 1 100 ? 0.314 7.330 11.063 1.00 90.56 100 ILE A N 1
ATOM 779 C CA . ILE A 1 100 ? -0.154 7.605 9.701 1.00 90.56 100 ILE A CA 1
ATOM 780 C C . ILE A 1 100 ? 0.827 6.956 8.727 1.00 90.56 100 ILE A C 1
ATOM 782 O O . ILE A 1 100 ? 2.039 7.129 8.860 1.00 90.56 100 ILE A O 1
ATOM 786 N N . PHE A 1 101 ? 0.304 6.246 7.732 1.00 94.69 101 PHE A N 1
ATOM 787 C CA . PHE A 1 101 ? 1.096 5.616 6.685 1.00 94.69 101 PHE A CA 1
ATOM 788 C C . PHE A 1 101 ? 0.526 5.882 5.296 1.00 94.69 101 PHE A C 1
ATOM 790 O O . PHE A 1 101 ? -0.686 5.808 5.060 1.00 94.69 101 PHE A O 1
ATOM 797 N N . ARG A 1 102 ? 1.441 6.083 4.349 1.00 94.75 102 ARG A N 1
ATOM 798 C CA . ARG A 1 102 ? 1.178 5.892 2.921 1.00 94.75 102 ARG A CA 1
ATOM 799 C C . ARG A 1 102 ? 1.972 4.707 2.388 1.00 94.75 102 ARG A C 1
ATOM 801 O O . ARG A 1 102 ? 2.987 4.318 2.959 1.00 94.75 102 ARG A O 1
ATOM 808 N N . TYR A 1 103 ? 1.527 4.152 1.272 1.00 95.50 103 TYR A N 1
ATOM 809 C CA . TYR A 1 103 ? 2.169 3.033 0.587 1.00 95.50 103 TYR A CA 1
ATOM 810 C C . TYR A 1 103 ? 2.377 3.388 -0.886 1.00 95.50 103 TYR A C 1
ATOM 812 O O . TYR A 1 103 ? 1.514 3.051 -1.695 1.00 95.50 103 TYR A O 1
ATOM 820 N N . PRO A 1 104 ? 3.481 4.060 -1.266 1.00 96.25 104 PRO A N 1
ATOM 821 C CA . PRO A 1 104 ? 3.643 4.613 -2.614 1.00 96.25 104 PRO A CA 1
ATOM 822 C C . PRO A 1 104 ? 3.420 3.607 -3.742 1.00 96.25 104 PRO A C 1
ATOM 824 O O . PRO A 1 104 ? 2.741 3.900 -4.727 1.00 96.25 104 PRO A O 1
ATOM 827 N N . VAL A 1 105 ? 3.940 2.393 -3.556 1.00 96.69 105 VAL A N 1
ATOM 828 C CA . VAL A 1 105 ? 3.776 1.279 -4.488 1.00 96.69 105 VAL A CA 1
ATOM 829 C C . VAL A 1 105 ? 2.912 0.197 -3.841 1.00 96.69 105 VAL A C 1
ATOM 831 O O . VAL A 1 105 ? 3.188 -0.262 -2.725 1.00 96.69 105 VAL A O 1
ATOM 834 N N . LYS A 1 106 ? 1.865 -0.242 -4.548 1.00 94.19 106 LYS A N 1
ATOM 835 C CA . LYS A 1 106 ? 1.012 -1.362 -4.136 1.00 94.19 106 LYS A CA 1
ATOM 836 C C . LYS A 1 106 ? 1.881 -2.591 -3.850 1.00 94.19 106 LYS A C 1
ATOM 838 O O . LYS A 1 106 ? 2.709 -2.976 -4.666 1.00 94.19 106 LYS A O 1
ATOM 843 N N . GLY A 1 107 ? 1.687 -3.188 -2.675 1.00 90.38 107 GLY A N 1
ATOM 844 C CA . GLY A 1 107 ? 2.415 -4.385 -2.253 1.00 90.38 107 GLY A CA 1
ATOM 845 C C . GLY A 1 107 ? 3.805 -4.139 -1.656 1.00 90.38 107 GLY A C 1
ATOM 846 O O . GLY A 1 107 ? 4.361 -5.081 -1.108 1.00 90.38 107 GLY A O 1
ATOM 847 N N . LEU A 1 108 ? 4.345 -2.912 -1.680 1.00 94.06 108 LEU A N 1
ATOM 848 C CA . LEU A 1 108 ? 5.674 -2.615 -1.118 1.00 94.06 108 LEU A CA 1
ATOM 849 C C . LEU A 1 108 ? 5.603 -1.867 0.226 1.00 94.06 108 LEU A C 1
ATOM 851 O O . LEU A 1 108 ? 4.543 -1.812 0.859 1.00 94.06 108 LEU A O 1
ATOM 855 N N . SER A 1 109 ? 6.738 -1.355 0.705 1.00 94.69 109 SER A N 1
ATOM 856 C CA . SER A 1 109 ? 6.907 -0.864 2.078 1.00 94.69 109 SER A CA 1
ATOM 857 C C . SER A 1 109 ? 6.022 0.346 2.430 1.00 94.69 109 SER A C 1
ATOM 859 O O . SER A 1 109 ? 5.691 1.143 1.549 1.00 94.69 109 SER A O 1
ATOM 861 N N . PRO A 1 110 ? 5.636 0.488 3.714 1.00 94.19 110 PRO A N 1
ATOM 862 C CA . PRO A 1 110 ? 5.027 1.709 4.235 1.00 94.19 110 PRO A CA 1
ATOM 863 C C . PRO A 1 110 ? 6.023 2.870 4.286 1.00 94.19 110 PRO A C 1
ATOM 865 O O . PRO A 1 110 ? 7.209 2.670 4.541 1.00 94.19 110 PRO A O 1
ATOM 868 N N . GLU A 1 111 ? 5.498 4.086 4.183 1.00 94.06 111 GLU A N 1
ATOM 869 C CA . GLU A 1 111 ? 6.178 5.322 4.558 1.00 94.06 111 GLU A CA 1
ATOM 870 C C . GLU A 1 111 ? 5.413 5.980 5.715 1.00 94.06 111 GLU A C 1
ATOM 872 O O . GLU A 1 111 ? 4.252 6.366 5.526 1.00 94.06 111 GLU A O 1
ATOM 877 N N . PRO A 1 112 ? 6.015 6.078 6.917 1.00 93.06 112 PRO A N 1
ATOM 878 C CA . PRO A 1 112 ? 5.396 6.776 8.034 1.00 93.06 112 PRO A CA 1
ATOM 879 C C . PRO A 1 112 ? 5.306 8.272 7.738 1.00 93.06 112 PRO A C 1
ATOM 881 O O . PRO A 1 112 ? 6.216 8.867 7.159 1.00 93.06 112 PRO A O 1
ATOM 884 N N . MET A 1 113 ? 4.211 8.887 8.170 1.00 88.75 113 MET A N 1
ATOM 885 C CA . MET A 1 113 ? 3.966 10.317 8.024 1.00 88.75 113 MET A CA 1
ATOM 886 C C . MET A 1 113 ? 3.663 10.924 9.394 1.00 88.75 113 MET A C 1
ATOM 888 O O . MET A 1 113 ? 2.946 10.334 10.197 1.00 88.75 113 MET A O 1
ATOM 892 N N . SER A 1 114 ? 4.186 12.120 9.660 1.00 84.44 114 SER A N 1
ATOM 893 C CA . SER A 1 114 ? 3.824 12.889 10.859 1.00 84.44 114 SER A CA 1
ATOM 894 C C . SER A 1 114 ? 2.511 13.651 10.681 1.00 84.44 114 SER A C 1
ATOM 896 O O . SER A 1 114 ? 1.779 13.859 11.646 1.00 84.44 114 SER A O 1
ATOM 898 N N . LYS A 1 115 ? 2.218 14.053 9.440 1.00 83.69 115 LYS A N 1
ATOM 899 C CA . LYS A 1 115 ? 0.990 14.731 9.039 1.00 83.69 115 LYS A CA 1
ATOM 900 C C . LYS A 1 115 ? 0.665 14.472 7.578 1.00 83.69 115 LYS A C 1
ATOM 902 O O . LYS A 1 115 ? 1.556 14.187 6.778 1.00 83.69 115 LYS A O 1
ATOM 907 N N . VAL A 1 116 ? -0.604 14.622 7.228 1.00 86.75 116 VAL A N 1
ATOM 908 C CA . VAL A 1 116 ? -1.072 14.553 5.843 1.00 86.75 116 VAL A CA 1
ATOM 909 C C . VAL A 1 116 ? -2.182 15.566 5.609 1.00 86.75 116 VAL A C 1
ATOM 911 O O . VAL A 1 116 ? -2.966 15.865 6.510 1.00 86.75 116 VAL A O 1
ATOM 914 N N . GLU A 1 117 ? -2.217 16.108 4.399 1.00 83.56 117 GLU A N 1
ATOM 915 C CA . GLU A 1 117 ? -3.299 16.957 3.928 1.00 83.56 117 GLU A CA 1
ATOM 916 C C . GLU A 1 117 ? -4.290 16.123 3.119 1.00 83.56 117 GLU A C 1
ATOM 918 O O . GLU A 1 117 ? -3.905 15.353 2.234 1.00 83.56 117 GLU A O 1
ATOM 923 N N . LEU A 1 118 ? -5.568 16.266 3.450 1.00 83.88 118 LEU A N 1
ATOM 924 C CA . LEU A 1 118 ? -6.656 15.521 2.838 1.00 83.88 118 LEU A CA 1
ATOM 925 C C . LEU A 1 118 ? -7.501 16.446 1.965 1.00 83.88 118 LEU A C 1
ATOM 927 O O . LEU A 1 118 ? -7.814 17.568 2.357 1.00 83.88 118 LEU A O 1
ATOM 931 N N . LYS A 1 119 ? -7.896 15.949 0.789 1.00 81.56 119 LYS A N 1
ATOM 932 C CA . LYS A 1 119 ? -8.811 16.641 -0.125 1.00 81.56 119 LYS A CA 1
ATOM 933 C C . LYS A 1 119 ? -10.132 15.875 -0.214 1.00 81.56 119 LYS A C 1
ATOM 935 O O . LYS A 1 119 ? -10.081 14.642 -0.279 1.00 81.56 119 LYS A O 1
ATOM 940 N N . PRO A 1 120 ? -11.290 16.561 -0.241 1.00 79.50 120 PRO A N 1
ATOM 941 C CA . PRO A 1 120 ? -12.582 15.912 -0.451 1.00 79.50 120 PRO A CA 1
ATOM 942 C C . PRO A 1 120 ? -12.574 15.008 -1.689 1.00 79.50 120 PRO A C 1
ATOM 944 O O . PRO A 1 120 ? -12.006 15.370 -2.720 1.00 79.50 120 PRO A O 1
ATOM 947 N N . GLY A 1 121 ? -13.156 13.813 -1.569 1.00 79.50 121 GLY A N 1
ATOM 948 C CA . GLY A 1 121 ? -13.170 12.794 -2.630 1.00 79.50 121 GLY A CA 1
ATOM 949 C C . GLY A 1 121 ? -11.798 12.203 -3.000 1.00 79.50 121 GLY A C 1
ATOM 950 O O . GLY A 1 121 ? -11.703 11.427 -3.949 1.00 79.50 121 GLY A O 1
ATOM 951 N N . GLY A 1 122 ? -10.730 12.574 -2.288 1.00 83.31 122 GLY A N 1
ATOM 952 C CA . GLY A 1 122 ? -9.371 12.099 -2.524 1.00 83.31 122 GLY A CA 1
ATOM 953 C C . GLY A 1 122 ? -8.947 10.944 -1.615 1.00 83.31 122 GLY A C 1
ATOM 954 O O . GLY A 1 122 ? -9.727 10.357 -0.868 1.00 83.31 122 GLY A O 1
ATOM 955 N N . CYS A 1 123 ? -7.657 10.630 -1.667 1.00 86.00 123 CYS A N 1
ATOM 956 C CA . CYS A 1 123 ? -6.966 9.748 -0.729 1.00 86.00 123 CYS A CA 1
ATOM 957 C C . CYS A 1 123 ? -5.700 10.450 -0.215 1.00 86.00 123 CYS A C 1
ATOM 959 O O . CYS A 1 123 ? -5.410 11.580 -0.616 1.00 86.00 123 CYS A O 1
ATOM 961 N N . ILE A 1 124 ? -4.922 9.787 0.647 1.00 90.94 124 ILE A N 1
ATOM 962 C CA . ILE A 1 124 ? -3.589 10.289 1.003 1.00 90.94 124 ILE A CA 1
ATOM 963 C C . ILE A 1 124 ? -2.766 10.483 -0.286 1.00 90.94 124 ILE A C 1
ATOM 965 O O . ILE A 1 124 ? -2.711 9.561 -1.111 1.00 90.94 124 ILE A O 1
ATOM 969 N N . PRO A 1 125 ? -2.125 11.650 -0.485 1.00 90.75 125 PRO A N 1
ATOM 970 C CA . PRO A 1 125 ? -1.262 11.880 -1.633 1.00 90.75 125 PRO A CA 1
ATOM 971 C C . PRO A 1 125 ? -0.183 10.806 -1.760 1.00 90.75 125 PRO A C 1
ATOM 973 O O . PRO A 1 125 ? 0.483 10.441 -0.789 1.00 90.75 125 PRO A O 1
ATOM 976 N N . LEU A 1 126 ? -0.014 10.316 -2.987 1.00 93.56 126 LEU A N 1
ATOM 977 C CA . LEU A 1 126 ? 0.885 9.219 -3.345 1.00 93.56 126 LEU A CA 1
ATO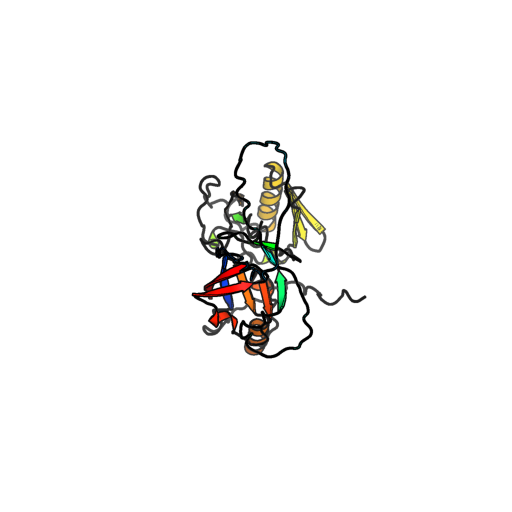M 978 C C . LEU A 1 126 ? 0.560 7.862 -2.702 1.00 93.56 126 LEU A C 1
ATOM 980 O O . LEU A 1 126 ? 1.302 6.917 -2.936 1.00 93.56 126 LEU A O 1
ATOM 984 N N . ASP A 1 127 ? -0.545 7.692 -1.971 1.00 95.12 127 ASP A N 1
ATOM 985 C CA . ASP A 1 127 ? -0.925 6.369 -1.475 1.00 95.12 127 ASP A CA 1
ATOM 986 C C . ASP A 1 127 ? -1.384 5.453 -2.616 1.00 95.12 127 ASP A C 1
ATOM 988 O O . ASP A 1 127 ? -2.346 5.734 -3.338 1.00 95.12 127 ASP A O 1
ATOM 992 N N . ARG A 1 128 ? -0.660 4.342 -2.781 1.00 95.44 128 ARG A N 1
ATOM 993 C CA . ARG A 1 128 ? -0.839 3.349 -3.846 1.00 95.44 128 ARG A CA 1
ATOM 994 C C . ARG A 1 128 ? -0.890 4.004 -5.232 1.00 95.44 128 ARG A C 1
ATOM 996 O O . ARG A 1 128 ? -1.647 3.572 -6.096 1.00 95.44 128 ARG A O 1
ATOM 1003 N N . ALA A 1 129 ? -0.096 5.055 -5.442 1.00 95.81 129 ALA A N 1
ATOM 1004 C CA . ALA A 1 129 ? -0.017 5.774 -6.716 1.00 95.81 129 ALA A CA 1
ATOM 1005 C C . ALA A 1 129 ? 0.669 4.964 -7.823 1.00 95.81 129 ALA A C 1
ATOM 1007 O O . ALA A 1 129 ? 0.490 5.255 -9.006 1.00 95.81 129 ALA A O 1
ATOM 1008 N N . PHE A 1 130 ? 1.439 3.948 -7.436 1.00 97.50 130 PHE A N 1
ATOM 1009 C CA . PHE A 1 130 ? 2.091 3.014 -8.338 1.00 97.50 130 PHE A CA 1
ATOM 1010 C C . PHE A 1 130 ? 1.673 1.579 -8.031 1.00 97.50 130 PHE A C 1
ATOM 1012 O O . PHE A 1 130 ? 1.358 1.238 -6.887 1.00 97.50 130 PHE A O 1
ATOM 1019 N N . ALA A 1 131 ? 1.742 0.711 -9.032 1.00 97.31 131 ALA A N 1
ATOM 1020 C CA . ALA A 1 131 ? 1.631 -0.729 -8.842 1.00 97.31 131 ALA A CA 1
ATOM 1021 C C . ALA A 1 131 ? 2.475 -1.479 -9.868 1.00 97.31 131 ALA A C 1
ATOM 1023 O O . ALA A 1 131 ? 2.648 -1.016 -10.990 1.00 97.31 131 ALA A O 1
ATOM 1024 N N . LEU A 1 132 ? 2.973 -2.654 -9.492 1.00 97.06 132 LEU A N 1
ATOM 1025 C CA . LEU A 1 132 ? 3.608 -3.577 -10.426 1.00 97.06 132 LEU A CA 1
ATOM 1026 C C . LEU A 1 132 ? 2.560 -4.577 -10.892 1.00 97.06 132 LEU A C 1
ATOM 1028 O O . LEU A 1 132 ? 2.075 -5.387 -10.104 1.00 97.06 132 LEU A O 1
ATOM 1032 N N . ALA A 1 133 ? 2.174 -4.487 -12.154 1.00 96.88 133 ALA A N 1
ATOM 1033 C CA . ALA A 1 133 ? 1.230 -5.397 -12.770 1.00 96.88 133 ALA A CA 1
ATOM 1034 C C . ALA A 1 133 ? 1.951 -6.575 -13.426 1.00 96.88 133 ALA A C 1
ATOM 1036 O O . ALA A 1 133 ? 3.088 -6.444 -13.875 1.00 96.88 133 ALA A O 1
ATOM 1037 N N . HIS A 1 134 ? 1.275 -7.718 -13.523 1.00 94.75 134 HIS A N 1
ATOM 1038 C CA . HIS A 1 134 ? 1.718 -8.801 -14.400 1.00 94.75 134 HIS A CA 1
ATOM 1039 C C . HIS A 1 134 ? 1.766 -8.334 -15.865 1.00 94.75 134 HIS A C 1
ATOM 1041 O O . HIS A 1 134 ? 1.007 -7.450 -16.263 1.00 94.75 134 HIS A O 1
ATOM 1047 N N . GLY A 1 135 ? 2.621 -8.942 -16.687 1.00 90.69 135 GLY A N 1
ATOM 1048 C CA . GLY A 1 135 ? 2.837 -8.512 -18.074 1.00 90.69 135 GLY A CA 1
ATOM 1049 C C . GLY A 1 135 ? 1.612 -8.644 -18.975 1.00 90.69 135 GLY A C 1
ATOM 1050 O O . GLY A 1 135 ? 1.450 -7.862 -19.911 1.00 90.69 135 GLY A O 1
ATOM 1051 N N . SER A 1 136 ? 0.719 -9.580 -18.646 1.00 87.75 136 SER A N 1
ATOM 1052 C CA . SER A 1 136 ? -0.570 -9.786 -19.314 1.00 87.75 136 SER A CA 1
ATOM 1053 C C . SER A 1 136 ? -1.665 -8.809 -18.864 1.00 87.75 136 SER A C 1
ATOM 1055 O O . SER A 1 136 ? -2.817 -8.953 -19.265 1.00 87.75 136 SER A O 1
ATOM 1057 N N . THR A 1 137 ? -1.372 -7.885 -17.946 1.00 93.62 137 THR A N 1
ATOM 1058 C CA . THR A 1 137 ? -2.355 -6.911 -17.468 1.00 93.62 137 THR A CA 1
ATOM 1059 C C . THR A 1 137 ? -2.453 -5.750 -18.448 1.00 93.62 137 THR A C 1
ATOM 1061 O O . THR A 1 137 ? -1.502 -4.994 -18.644 1.00 93.62 137 THR A O 1
ATOM 1064 N N . GLU A 1 138 ? -3.638 -5.585 -19.022 1.00 92.81 138 GLU A N 1
ATOM 1065 C CA . GLU A 1 138 ? -3.997 -4.412 -19.808 1.00 92.81 138 GLU A CA 1
ATOM 1066 C C . GLU A 1 138 ? -4.401 -3.261 -18.884 1.00 92.81 138 GLU A C 1
ATOM 1068 O O . GLU A 1 138 ? -5.201 -3.426 -17.959 1.00 92.81 138 GLU A O 1
ATOM 1073 N N . PHE A 1 139 ? -3.830 -2.085 -19.128 1.00 95.38 139 PHE A N 1
ATOM 1074 C CA . PHE A 1 139 ? -4.138 -0.868 -18.393 1.00 95.38 139 PHE A CA 1
ATOM 1075 C C . PHE A 1 139 ? -3.897 0.343 -19.291 1.00 95.38 139 PHE A C 1
ATOM 1077 O O . PHE A 1 139 ? -2.814 0.479 -19.859 1.00 95.38 139 PHE A O 1
ATOM 1084 N N . ASN A 1 140 ? -4.891 1.226 -19.395 1.00 94.25 140 ASN A N 1
ATOM 1085 C CA . ASN A 1 140 ? -4.781 2.491 -20.114 1.00 94.25 140 ASN A CA 1
ATOM 1086 C C . ASN A 1 140 ? -4.567 3.640 -19.108 1.00 94.25 140 ASN A C 1
ATOM 1088 O O . ASN A 1 140 ? -5.509 3.996 -18.401 1.00 94.25 140 ASN A O 1
ATOM 1092 N N . PRO A 1 141 ? -3.376 4.264 -19.041 1.00 93.44 141 PRO A N 1
ATOM 1093 C CA . PRO A 1 141 ? -3.128 5.378 -18.124 1.00 93.44 141 PRO A CA 1
ATOM 1094 C C . PRO A 1 141 ? -3.951 6.640 -18.416 1.00 93.44 141 PRO A C 1
ATOM 1096 O O . PRO A 1 141 ? -4.122 7.462 -17.517 1.00 93.44 141 PRO A O 1
ATOM 1099 N N . MET A 1 142 ? -4.438 6.804 -19.652 1.00 93.50 142 MET A N 1
ATOM 1100 C CA . MET A 1 142 ? -5.268 7.946 -20.062 1.00 93.50 142 MET A CA 1
ATOM 1101 C C . MET A 1 142 ? -6.740 7.764 -19.688 1.00 93.50 142 MET A C 1
ATOM 1103 O O . MET A 1 142 ? -7.459 8.746 -19.526 1.00 93.50 142 MET A O 1
ATOM 1107 N N . GLU A 1 143 ? -7.173 6.519 -19.502 1.00 93.75 143 GLU A N 1
ATOM 1108 C CA . GLU A 1 143 ? -8.519 6.168 -19.058 1.00 93.75 143 GLU A CA 1
ATOM 1109 C C . GLU A 1 143 ? -8.429 5.099 -17.955 1.00 93.75 143 GLU A C 1
ATOM 1111 O O . GLU A 1 143 ? -8.769 3.930 -18.166 1.00 93.75 143 GLU A O 1
ATOM 1116 N N . PRO A 1 144 ? -7.890 5.461 -16.777 1.00 93.56 144 PRO A N 1
ATOM 1117 C CA . PRO A 1 144 ? -7.572 4.482 -15.755 1.00 93.56 144 PRO A CA 1
ATOM 1118 C C . PRO A 1 144 ? -8.849 3.919 -15.131 1.00 93.56 144 PRO A C 1
ATOM 1120 O O . PRO A 1 144 ? -9.699 4.654 -14.626 1.00 93.56 144 PRO A O 1
ATOM 1123 N N . ARG A 1 145 ? -8.959 2.591 -15.115 1.00 93.8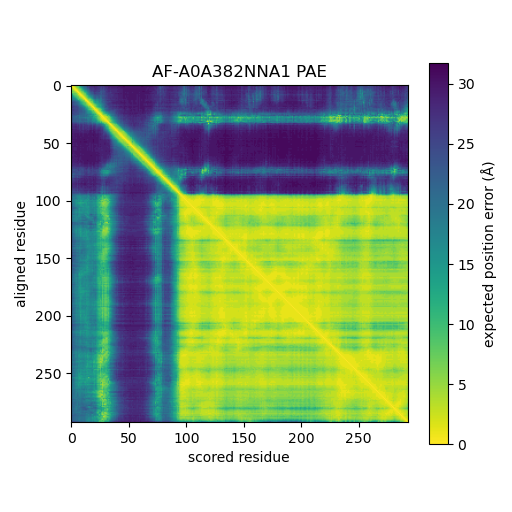1 145 ARG A N 1
ATOM 1124 C CA . ARG A 1 145 ? -10.067 1.859 -14.491 1.00 93.81 145 ARG A CA 1
ATOM 1125 C C . ARG A 1 145 ? -9.563 1.029 -13.320 1.00 93.81 145 ARG A C 1
ATOM 1127 O O . ARG A 1 145 ? -8.396 0.646 -13.269 1.00 93.81 145 ARG A O 1
ATOM 1134 N N . PHE A 1 146 ? -10.457 0.750 -12.374 1.00 94.00 146 PHE A N 1
ATOM 1135 C CA . PHE A 1 146 ? -10.165 -0.180 -11.290 1.00 94.00 146 PHE A CA 1
ATOM 1136 C C . PHE A 1 146 ? -9.799 -1.557 -11.855 1.00 94.00 146 PHE A C 1
ATOM 1138 O O . PHE A 1 146 ? -10.487 -2.080 -12.733 1.00 94.00 146 PHE A O 1
ATOM 1145 N N . LEU A 1 147 ? -8.738 -2.151 -11.311 1.00 94.38 147 LEU A N 1
ATOM 1146 C CA . LEU A 1 147 ? -8.324 -3.513 -11.613 1.00 94.38 147 LEU A CA 1
ATOM 1147 C C . LEU A 1 147 ? -8.305 -4.339 -10.323 1.00 94.38 147 LEU A C 1
ATOM 1149 O O . LEU A 1 147 ? -7.841 -3.850 -9.289 1.00 94.38 147 LEU A O 1
ATOM 1153 N N . PRO A 1 148 ? -8.756 -5.603 -10.362 1.00 91.81 148 PRO A N 1
ATOM 1154 C CA . PRO A 1 148 ? -8.718 -6.461 -9.189 1.00 91.81 148 PRO A CA 1
ATOM 1155 C C . PRO A 1 148 ? -7.272 -6.735 -8.760 1.00 91.81 148 PRO A C 1
ATOM 1157 O O . PRO A 1 148 ? -6.363 -6.838 -9.587 1.00 91.81 148 PRO A O 1
ATOM 1160 N N . LYS A 1 149 ? -7.064 -6.927 -7.451 1.00 88.38 149 LYS A N 1
ATOM 1161 C CA . LYS A 1 149 ? -5.734 -7.124 -6.843 1.00 88.38 149 LYS A CA 1
ATOM 1162 C C . LYS A 1 149 ? -4.897 -8.242 -7.483 1.00 88.38 149 LYS A C 1
ATOM 1164 O O . LYS A 1 149 ? -3.679 -8.144 -7.510 1.00 88.38 149 LYS A O 1
ATOM 1169 N N . THR A 1 150 ? -5.547 -9.254 -8.062 1.00 91.00 150 THR A N 1
ATOM 1170 C CA . THR A 1 150 ? -4.930 -10.403 -8.754 1.00 91.00 150 THR A CA 1
ATOM 1171 C C . THR A 1 150 ? -4.201 -10.045 -10.052 1.00 91.00 150 THR A C 1
ATOM 1173 O O . THR A 1 150 ? -3.544 -10.907 -10.635 1.00 91.00 150 THR A O 1
ATOM 1176 N N . LYS A 1 151 ? -4.324 -8.802 -10.534 1.00 94.69 151 LYS A N 1
ATOM 1177 C CA . LYS A 1 151 ? -3.580 -8.271 -11.687 1.00 94.69 151 LYS A CA 1
ATOM 1178 C C . LYS A 1 151 ? -2.198 -7.724 -11.317 1.00 94.69 151 LYS A C 1
ATOM 1180 O O . LYS A 1 151 ? -1.423 -7.402 -12.220 1.00 94.69 151 LYS A O 1
ATOM 1185 N N . PHE A 1 152 ? -1.894 -7.634 -10.024 1.00 95.12 152 PHE A N 1
ATOM 1186 C CA . PHE A 1 152 ? -0.692 -7.004 -9.493 1.00 95.12 152 PHE A CA 1
ATOM 1187 C C . PHE A 1 152 ? 0.138 -7.964 -8.651 1.00 95.12 152 PHE A C 1
ATOM 1189 O O . PHE A 1 152 ? -0.396 -8.885 -8.037 1.00 95.12 152 PHE A O 1
ATOM 1196 N N . LEU A 1 153 ? 1.431 -7.668 -8.562 1.00 92.81 153 LEU A N 1
ATOM 1197 C CA . LEU A 1 153 ? 2.313 -8.250 -7.563 1.00 92.81 153 LEU A CA 1
ATOM 1198 C C . LEU A 1 153 ? 1.865 -7.783 -6.177 1.00 92.81 153 LEU A C 1
ATOM 1200 O O . LEU A 1 153 ? 1.688 -6.584 -5.936 1.00 92.81 153 LEU A O 1
ATOM 1204 N N . MET A 1 154 ? 1.648 -8.723 -5.261 1.00 85.25 154 MET A N 1
ATOM 1205 C CA . MET A 1 154 ? 1.136 -8.411 -3.928 1.00 85.25 154 MET A CA 1
ATOM 1206 C C . MET A 1 154 ? 1.634 -9.393 -2.877 1.00 85.25 154 MET A C 1
ATOM 1208 O O . MET A 1 154 ? 1.718 -10.587 -3.128 1.00 85.25 154 MET A O 1
ATOM 1212 N N . LEU A 1 155 ? 1.866 -8.901 -1.656 1.00 82.69 155 LEU A N 1
ATOM 1213 C CA . LEU A 1 155 ? 2.383 -9.692 -0.527 1.00 82.69 155 LEU A CA 1
ATOM 1214 C C . LEU A 1 155 ? 1.576 -10.963 -0.223 1.00 82.69 155 LEU A C 1
ATOM 1216 O O . LEU A 1 155 ? 2.139 -11.932 0.265 1.00 82.69 155 LEU A O 1
ATOM 1220 N N . ALA A 1 156 ? 0.269 -10.965 -0.504 1.00 76.31 156 ALA A N 1
ATOM 1221 C CA . ALA A 1 156 ? -0.590 -12.128 -0.275 1.00 76.31 156 ALA A CA 1
ATOM 1222 C C . ALA A 1 156 ? -0.306 -13.308 -1.227 1.00 76.31 156 ALA A C 1
ATOM 1224 O O . ALA A 1 156 ? -0.756 -14.413 -0.951 1.00 76.31 156 ALA A O 1
ATOM 1225 N N . GLN A 1 157 ? 0.377 -13.069 -2.350 1.00 81.94 157 GLN A N 1
ATOM 1226 C CA . GLN A 1 157 ? 0.757 -14.091 -3.338 1.00 81.94 157 GLN A CA 1
ATOM 1227 C C . GLN A 1 157 ? 2.272 -14.172 -3.551 1.00 81.94 157 GLN A C 1
ATOM 1229 O O . GLN A 1 157 ? 2.772 -15.229 -3.905 1.00 81.94 157 GLN A O 1
ATOM 1234 N N . ASN A 1 158 ? 2.991 -13.073 -3.320 1.00 86.06 158 ASN A N 1
ATOM 1235 C CA . ASN A 1 158 ? 4.423 -12.941 -3.543 1.00 86.06 158 ASN A CA 1
ATOM 1236 C C . ASN A 1 158 ? 5.119 -12.657 -2.212 1.00 86.06 158 ASN A C 1
ATOM 1238 O O . ASN A 1 158 ? 5.443 -11.509 -1.890 1.00 86.06 158 ASN A O 1
ATOM 1242 N N . GLU A 1 159 ? 5.313 -13.696 -1.402 1.00 85.88 159 GLU A N 1
ATOM 1243 C CA . GLU A 1 159 ? 5.854 -13.566 -0.043 1.00 85.88 159 GLU A CA 1
ATOM 1244 C C . GLU A 1 159 ? 7.253 -12.938 -0.020 1.00 85.88 159 GLU A C 1
ATOM 1246 O O . GLU A 1 159 ? 7.586 -12.180 0.891 1.00 85.88 159 GLU A O 1
ATOM 1251 N N . ARG A 1 160 ? 8.048 -13.153 -1.075 1.00 89.50 160 ARG A N 1
ATOM 1252 C CA . ARG A 1 160 ? 9.405 -12.611 -1.205 1.00 89.50 160 ARG A CA 1
ATOM 1253 C C . ARG A 1 160 ? 9.441 -11.084 -1.202 1.00 89.50 160 ARG A C 1
ATOM 1255 O O . ARG A 1 160 ? 10.424 -10.502 -0.739 1.00 89.50 160 ARG A O 1
ATOM 1262 N N . LEU A 1 161 ? 8.352 -10.424 -1.614 1.00 91.06 161 LEU A N 1
ATOM 1263 C CA . LEU A 1 161 ? 8.205 -8.968 -1.501 1.00 91.06 161 LEU A CA 1
ATOM 1264 C C . LEU A 1 161 ? 8.349 -8.477 -0.052 1.00 91.06 161 LEU A C 1
ATOM 1266 O O . LEU A 1 161 ? 8.798 -7.353 0.158 1.00 91.06 161 LEU A O 1
ATOM 1270 N N . ALA A 1 162 ? 8.014 -9.304 0.945 1.00 87.94 162 ALA A N 1
ATOM 1271 C CA . ALA A 1 162 ? 8.123 -8.955 2.361 1.00 87.94 162 ALA A CA 1
ATOM 1272 C C . ALA A 1 162 ? 9.578 -8.768 2.822 1.00 87.94 162 ALA A C 1
ATOM 1274 O O . ALA A 1 162 ? 9.825 -8.074 3.806 1.00 87.94 162 ALA A O 1
ATOM 1275 N N . SER A 1 163 ? 10.545 -9.359 2.111 1.00 91.44 163 SER A N 1
ATOM 1276 C CA . SER A 1 163 ? 11.974 -9.195 2.414 1.00 91.44 163 SER A CA 1
ATOM 1277 C C . SER A 1 163 ? 12.578 -7.904 1.846 1.00 91.44 163 SER A C 1
ATOM 1279 O O . SER A 1 163 ? 13.708 -7.551 2.185 1.00 91.44 163 SER A O 1
ATOM 1281 N N . LEU A 1 164 ? 11.835 -7.189 0.994 1.00 95.38 164 LEU A N 1
ATOM 1282 C CA . LEU A 1 164 ? 12.283 -5.948 0.378 1.00 95.38 164 LEU A CA 1
ATOM 1283 C C . LEU A 1 164 ? 11.846 -4.739 1.206 1.00 95.38 164 LEU A C 1
ATOM 1285 O O . LEU A 1 164 ? 10.705 -4.635 1.665 1.00 95.38 164 LEU A O 1
ATOM 1289 N N . ARG A 1 165 ? 12.744 -3.766 1.325 1.00 96.44 165 ARG A N 1
ATOM 1290 C CA . ARG A 1 165 ? 12.427 -2.412 1.778 1.00 96.44 165 ARG A CA 1
ATOM 1291 C C . ARG A 1 165 ? 12.382 -1.488 0.575 1.00 96.44 165 ARG A C 1
ATOM 1293 O O . ARG A 1 165 ? 13.202 -1.603 -0.325 1.00 96.44 165 ARG A O 1
ATOM 1300 N N . SER A 1 166 ? 11.408 -0.586 0.534 1.00 96.88 166 SER A N 1
ATOM 1301 C CA . SER A 1 166 ? 11.270 0.367 -0.569 1.00 96.88 166 SER A CA 1
ATOM 1302 C C . SER A 1 166 ? 10.992 1.771 -0.066 1.00 96.88 166 SER A C 1
ATOM 1304 O O . SER A 1 166 ? 10.215 1.938 0.873 1.00 96.88 166 SER A O 1
ATOM 1306 N N . ARG A 1 167 ? 11.554 2.777 -0.732 1.00 97.00 167 ARG A N 1
ATOM 1307 C CA . ARG A 1 167 ? 11.286 4.194 -0.457 1.00 97.00 167 ARG A CA 1
ATOM 1308 C C . ARG A 1 167 ? 11.089 4.942 -1.766 1.00 97.00 167 ARG A C 1
ATOM 1310 O O . ARG A 1 167 ? 11.892 4.775 -2.683 1.00 97.00 167 ARG A O 1
ATOM 1317 N N . TYR A 1 168 ? 10.041 5.755 -1.849 1.00 97.62 168 TYR A N 1
ATOM 1318 C CA . TYR A 1 168 ? 9.809 6.649 -2.975 1.00 97.62 168 TYR A CA 1
ATOM 1319 C C . TYR A 1 168 ? 10.251 8.069 -2.611 1.00 97.62 168 TYR A C 1
ATOM 1321 O O . TYR A 1 168 ? 9.655 8.755 -1.781 1.00 97.62 168 TYR A O 1
ATOM 1329 N N . LEU A 1 169 ? 11.328 8.521 -3.244 1.00 97.00 169 LEU A N 1
ATOM 1330 C CA . LEU A 1 169 ? 11.906 9.840 -3.043 1.00 97.00 169 LEU A CA 1
ATOM 1331 C C . LEU A 1 169 ? 11.161 10.851 -3.914 1.00 97.00 169 LEU A C 1
ATOM 1333 O O . LEU A 1 169 ? 11.495 11.060 -5.074 1.00 97.00 169 LEU A O 1
ATOM 1337 N N . GLU A 1 170 ? 10.148 11.495 -3.342 1.00 93.69 170 GLU A N 1
ATOM 1338 C CA . GLU A 1 170 ? 9.218 12.366 -4.072 1.00 93.69 170 GLU A CA 1
ATOM 1339 C C . GLU A 1 170 ? 9.907 13.482 -4.878 1.00 93.69 170 GLU A C 1
ATOM 1341 O O . GLU A 1 170 ? 9.541 13.715 -6.027 1.00 93.69 170 GLU A O 1
ATOM 1346 N N . LYS A 1 171 ? 10.955 14.112 -4.323 1.00 95.56 171 LYS A N 1
ATOM 1347 C CA . LYS A 1 171 ? 11.702 15.192 -4.995 1.00 95.56 171 LYS A CA 1
ATOM 1348 C C . LYS A 1 171 ? 12.450 14.724 -6.246 1.00 95.56 171 LYS A C 1
ATOM 1350 O O . LYS A 1 171 ? 12.445 15.428 -7.249 1.00 95.56 171 LYS A O 1
ATOM 1355 N N . SER A 1 172 ? 13.112 13.567 -6.185 1.00 96.81 172 SER A N 1
ATOM 1356 C CA . SER A 1 172 ? 13.866 13.012 -7.320 1.00 96.81 172 SER A CA 1
ATOM 1357 C C . SER A 1 172 ? 13.032 12.069 -8.191 1.00 96.81 172 SER A C 1
ATOM 1359 O O . SER A 1 172 ? 13.482 11.669 -9.262 1.00 96.81 172 SER A O 1
ATOM 1361 N N . GLN A 1 173 ? 11.813 11.740 -7.750 1.00 97.38 173 GLN A N 1
ATOM 1362 C CA . GLN A 1 173 ? 10.912 10.750 -8.343 1.00 97.38 173 GLN A CA 1
ATOM 1363 C C . GLN A 1 173 ? 11.532 9.350 -8.443 1.00 97.38 173 GLN A C 1
ATOM 1365 O O . GLN A 1 173 ? 11.205 8.569 -9.337 1.00 97.38 173 GLN A O 1
ATOM 1370 N N . GLU A 1 174 ? 12.433 9.017 -7.522 1.00 98.25 174 GLU A N 1
ATOM 1371 C CA . GLU A 1 174 ? 13.137 7.737 -7.513 1.00 98.25 174 GLU A CA 1
ATOM 1372 C C . GLU A 1 174 ? 12.460 6.728 -6.597 1.00 98.25 174 GLU A C 1
ATOM 1374 O O . GLU A 1 174 ? 12.132 7.033 -5.453 1.00 98.25 174 GLU A O 1
ATOM 1379 N N . LEU A 1 175 ? 12.327 5.493 -7.070 1.00 98.62 175 LEU A N 1
ATOM 1380 C CA . LEU A 1 175 ? 12.076 4.348 -6.210 1.00 98.62 175 LEU A CA 1
ATOM 1381 C C . LEU A 1 175 ? 13.408 3.683 -5.883 1.00 98.62 175 LEU A C 1
ATOM 1383 O O . LEU A 1 175 ? 14.135 3.278 -6.789 1.00 98.62 175 LEU A O 1
ATOM 1387 N N . VAL A 1 176 ? 13.707 3.564 -4.595 1.00 98.50 176 VAL A N 1
ATOM 1388 C CA . VAL A 1 176 ? 14.860 2.830 -4.069 1.00 98.50 176 VAL A CA 1
ATOM 1389 C C . VAL A 1 176 ? 14.353 1.537 -3.451 1.00 98.50 176 VAL A C 1
ATOM 1391 O O . VAL A 1 176 ? 13.395 1.568 -2.678 1.00 98.50 176 VAL A O 1
ATOM 1394 N N . ILE A 1 177 ? 14.985 0.416 -3.792 1.00 98.50 177 ILE A N 1
ATOM 1395 C CA . ILE A 1 177 ? 14.678 -0.911 -3.261 1.00 98.50 177 ILE A CA 1
ATOM 1396 C C . ILE A 1 177 ? 15.930 -1.467 -2.595 1.00 98.50 177 ILE A C 1
ATOM 1398 O O . ILE A 1 177 ? 17.009 -1.497 -3.189 1.00 98.50 177 ILE A O 1
ATOM 1402 N N . GLU A 1 178 ? 15.765 -1.927 -1.365 1.00 98.31 178 GLU A N 1
ATOM 1403 C CA . GLU A 1 178 ? 16.806 -2.485 -0.521 1.00 98.31 178 GLU A CA 1
ATOM 1404 C C . GLU A 1 178 ? 16.433 -3.911 -0.103 1.00 98.31 178 GLU A C 1
ATOM 1406 O O . GLU A 1 178 ? 15.264 -4.226 0.132 1.00 98.31 178 GLU A O 1
ATOM 1411 N N . ARG A 1 179 ? 17.438 -4.772 0.023 1.00 96.25 179 ARG A N 1
ATOM 1412 C CA . ARG A 1 179 ? 17.330 -6.110 0.604 1.00 96.25 179 ARG A CA 1
ATOM 1413 C C . ARG A 1 179 ? 18.476 -6.276 1.589 1.00 96.25 179 ARG A C 1
ATOM 1415 O O . ARG A 1 179 ? 19.610 -5.955 1.253 1.00 96.25 179 ARG A O 1
ATOM 1422 N N . ASP A 1 180 ? 18.170 -6.714 2.807 1.00 93.00 180 ASP A N 1
ATOM 1423 C CA . ASP A 1 180 ? 19.168 -6.892 3.874 1.00 93.00 180 ASP A CA 1
ATOM 1424 C C . ASP A 1 180 ? 20.040 -5.635 4.112 1.00 93.00 180 ASP A C 1
ATOM 1426 O O . ASP A 1 180 ? 21.229 -5.713 4.407 1.00 93.00 180 ASP A O 1
ATOM 1430 N N . GLY A 1 181 ? 19.434 -4.449 3.959 1.00 92.94 181 GLY A N 1
ATOM 1431 C CA . GLY A 1 181 ? 20.093 -3.147 4.123 1.00 92.94 181 GLY A CA 1
ATOM 1432 C C . GLY A 1 181 ? 20.930 -2.677 2.927 1.00 92.94 181 GLY A C 1
ATOM 1433 O O . GLY A 1 181 ? 21.476 -1.579 2.973 1.00 92.94 181 GLY A O 1
ATOM 1434 N N . GLN A 1 182 ? 21.024 -3.462 1.851 1.00 96.62 182 GLN A N 1
ATOM 1435 C CA . GLN A 1 182 ? 21.765 -3.104 0.640 1.00 96.62 182 GLN A CA 1
ATOM 1436 C C . GLN A 1 182 ? 20.819 -2.679 -0.480 1.00 96.62 182 GLN A C 1
ATOM 1438 O O . GLN A 1 182 ? 19.813 -3.341 -0.730 1.00 96.62 182 GLN A O 1
ATOM 1443 N N . GLN A 1 183 ? 21.150 -1.596 -1.189 1.00 98.12 183 GLN A N 1
ATOM 1444 C CA . GLN A 1 183 ? 20.390 -1.169 -2.364 1.00 98.12 183 GLN A CA 1
ATOM 1445 C C . GLN A 1 183 ? 20.546 -2.201 -3.488 1.00 98.12 183 GLN A C 1
ATOM 1447 O O . GLN A 1 183 ? 21.644 -2.412 -3.994 1.00 98.12 183 GLN A O 1
ATOM 1452 N N . VAL A 1 184 ? 19.432 -2.795 -3.911 1.00 98.31 184 VAL A N 1
ATOM 1453 C CA . VAL A 1 184 ? 19.384 -3.807 -4.978 1.00 98.31 184 VAL A CA 1
ATOM 1454 C C . VAL A 1 184 ? 18.775 -3.279 -6.272 1.00 98.31 184 VAL A C 1
ATOM 1456 O O . VAL A 1 184 ? 19.048 -3.816 -7.340 1.00 98.31 184 VAL A O 1
ATOM 1459 N N . ALA A 1 185 ? 17.982 -2.208 -6.201 1.00 98.50 185 ALA A N 1
ATOM 1460 C CA . ALA A 1 185 ? 17.501 -1.500 -7.379 1.00 98.50 185 ALA A CA 1
ATOM 1461 C C . ALA A 1 185 ? 17.212 -0.034 -7.060 1.00 98.50 185 ALA A C 1
ATOM 1463 O O . ALA A 1 185 ? 16.848 0.328 -5.939 1.00 98.50 185 ALA A O 1
ATOM 1464 N N . ARG A 1 186 ? 17.365 0.817 -8.073 1.00 98.56 186 ARG A N 1
ATOM 1465 C CA . ARG A 1 186 ? 17.009 2.232 -8.021 1.00 98.56 186 ARG A CA 1
ATOM 1466 C C . ARG A 1 186 ? 16.614 2.698 -9.410 1.00 98.56 186 ARG A C 1
ATOM 1468 O O . ARG A 1 186 ? 17.304 2.383 -10.374 1.00 98.56 186 ARG A O 1
ATOM 1475 N N . GLY A 1 187 ? 15.533 3.461 -9.505 1.00 98.44 187 GLY A N 1
ATOM 1476 C CA . GLY A 1 187 ? 15.065 3.975 -10.785 1.00 98.44 187 GLY A CA 1
ATOM 1477 C C . GLY A 1 187 ? 14.197 5.213 -10.637 1.00 98.44 187 GLY A C 1
ATOM 1478 O O . GLY A 1 187 ? 13.335 5.278 -9.762 1.00 98.44 187 GLY A O 1
ATOM 1479 N N . ARG A 1 188 ? 14.416 6.192 -11.517 1.00 98.31 188 ARG A N 1
ATOM 1480 C CA . ARG A 1 188 ? 13.550 7.362 -11.689 1.00 98.31 188 ARG A CA 1
ATOM 1481 C C . ARG A 1 188 ? 12.255 6.966 -12.395 1.00 98.31 188 ARG A C 1
ATOM 1483 O O . ARG A 1 188 ? 12.281 6.571 -13.558 1.00 98.31 188 ARG A O 1
ATOM 1490 N N . LEU A 1 189 ? 11.125 7.056 -11.700 1.00 97.62 189 LEU A N 1
ATOM 1491 C CA . LEU A 1 189 ? 9.838 6.544 -12.180 1.00 97.62 189 LEU A CA 1
ATOM 1492 C C . LEU A 1 189 ? 9.152 7.456 -13.208 1.00 97.62 189 LEU A C 1
ATOM 1494 O O . LEU A 1 189 ? 8.210 7.033 -13.878 1.00 97.62 189 LEU A O 1
ATOM 1498 N N . ASP A 1 190 ? 9.612 8.697 -13.351 1.00 95.75 190 ASP A N 1
ATOM 1499 C CA . ASP A 1 190 ? 9.214 9.607 -14.426 1.00 95.75 190 ASP A CA 1
ATOM 1500 C C . ASP A 1 190 ? 9.908 9.280 -15.757 1.00 95.75 190 ASP A C 1
ATOM 1502 O O . ASP A 1 190 ? 9.391 9.600 -16.828 1.00 95.75 190 ASP A O 1
ATOM 1506 N N . GLN A 1 191 ? 11.024 8.552 -15.724 1.00 97.56 191 GLN A N 1
ATOM 1507 C CA . GLN A 1 191 ? 11.809 8.207 -16.906 1.00 97.56 191 GLN A CA 1
ATOM 1508 C C . GLN A 1 191 ? 11.535 6.766 -17.366 1.00 97.56 191 GLN A C 1
ATOM 1510 O O . GLN A 1 191 ? 11.399 5.873 -16.528 1.00 97.56 191 GLN A O 1
ATOM 1515 N N . PRO A 1 192 ? 11.454 6.488 -18.681 1.00 97.12 192 PRO A N 1
ATOM 1516 C CA . PRO A 1 192 ? 11.280 5.120 -19.179 1.00 97.12 192 PRO A CA 1
ATOM 1517 C C . PRO A 1 192 ? 12.380 4.164 -18.702 1.00 97.12 192 PRO A C 1
ATOM 1519 O O . PRO A 1 192 ? 12.076 3.071 -18.237 1.00 97.12 192 PRO A O 1
ATOM 1522 N N . ILE A 1 193 ? 13.643 4.606 -18.725 1.00 97.94 193 ILE A N 1
ATOM 1523 C CA . ILE A 1 193 ? 14.783 3.768 -18.331 1.00 97.94 193 ILE A CA 1
ATOM 1524 C C . ILE A 1 193 ? 14.737 3.395 -16.843 1.00 97.94 193 ILE A C 1
ATOM 1526 O O . ILE A 1 193 ? 14.940 2.240 -16.482 1.00 97.94 193 ILE A O 1
ATOM 1530 N N . GLY A 1 194 ? 14.383 4.347 -15.972 1.00 98.19 194 GLY A N 1
ATOM 1531 C CA . GLY A 1 194 ? 14.279 4.097 -14.537 1.00 98.19 194 GLY A CA 1
ATOM 1532 C C . GLY A 1 194 ? 13.127 3.153 -14.200 1.00 98.19 194 GLY A C 1
ATOM 1533 O O . GLY A 1 194 ? 13.273 2.305 -13.323 1.00 98.19 194 GLY A O 1
ATOM 1534 N N . ARG A 1 195 ? 12.012 3.232 -14.935 1.00 98.19 195 ARG A N 1
ATOM 1535 C CA . ARG A 1 195 ? 10.914 2.258 -14.831 1.00 98.19 195 ARG A CA 1
ATOM 1536 C C . ARG A 1 195 ? 11.360 0.864 -15.259 1.00 98.19 195 ARG A C 1
ATOM 1538 O O . ARG A 1 195 ? 11.168 -0.079 -14.498 1.00 98.19 195 ARG A O 1
ATOM 1545 N N . GLN A 1 196 ? 12.028 0.758 -16.406 1.00 98.12 196 GLN A N 1
ATOM 1546 C CA . GLN A 1 196 ? 12.532 -0.512 -16.924 1.00 98.12 196 GLN A CA 1
ATOM 1547 C C . GLN A 1 196 ? 13.510 -1.190 -15.952 1.00 98.12 196 GLN A C 1
ATOM 1549 O O . GLN A 1 196 ? 13.421 -2.397 -15.752 1.00 98.12 196 GLN A O 1
ATOM 1554 N N . MET A 1 197 ? 14.396 -0.433 -15.294 1.00 98.38 197 MET A N 1
ATOM 1555 C CA . MET A 1 197 ? 15.306 -0.977 -14.273 1.00 98.38 197 MET A CA 1
ATOM 1556 C C . MET A 1 197 ? 14.551 -1.614 -13.097 1.00 98.38 197 MET A C 1
ATOM 1558 O O . MET A 1 197 ? 14.919 -2.692 -12.631 1.00 98.38 197 MET A O 1
ATOM 1562 N N . ILE A 1 198 ? 13.477 -0.972 -12.622 1.00 98.50 198 ILE A N 1
ATOM 1563 C CA . ILE A 1 198 ? 12.630 -1.513 -11.549 1.00 98.50 198 ILE A CA 1
ATOM 1564 C C . ILE A 1 198 ? 11.874 -2.759 -12.026 1.00 98.50 198 ILE A C 1
ATOM 1566 O O . ILE A 1 198 ? 11.832 -3.763 -11.317 1.00 98.50 198 ILE A O 1
ATOM 1570 N N . GLU A 1 199 ? 11.296 -2.720 -13.226 1.00 98.25 199 GLU A N 1
ATOM 1571 C CA . GLU A 1 199 ? 10.578 -3.851 -13.825 1.00 98.25 199 GLU A CA 1
ATOM 1572 C C . GLU A 1 199 ? 11.489 -5.074 -14.004 1.00 98.25 199 GLU A C 1
ATOM 1574 O O . GLU A 1 199 ? 11.131 -6.174 -13.586 1.00 98.25 199 GLU A O 1
ATOM 1579 N N . GLN A 1 200 ? 12.695 -4.882 -14.546 1.00 97.81 200 GLN A N 1
ATOM 1580 C CA . GLN A 1 200 ? 13.699 -5.937 -14.712 1.00 97.81 200 GLN A CA 1
ATOM 1581 C C . GLN A 1 200 ? 14.156 -6.514 -13.374 1.00 97.81 200 GLN A C 1
ATOM 1583 O O . GLN A 1 200 ? 14.276 -7.734 -13.249 1.00 97.81 200 GLN A O 1
ATOM 1588 N N . PHE A 1 201 ? 14.359 -5.663 -12.362 1.00 98.12 201 PHE A N 1
ATOM 1589 C CA . PHE A 1 201 ? 14.660 -6.130 -11.013 1.00 98.12 201 PHE A CA 1
ATOM 1590 C C . PHE A 1 201 ? 13.567 -7.072 -10.500 1.00 98.12 201 PHE A C 1
ATOM 1592 O O . PHE A 1 201 ? 13.882 -8.173 -10.061 1.00 98.12 201 PHE A O 1
ATOM 1599 N N . PHE A 1 202 ? 12.288 -6.690 -10.587 1.00 97.44 202 PHE A N 1
ATOM 1600 C CA . PHE A 1 202 ? 11.202 -7.552 -10.112 1.00 97.44 202 PHE A CA 1
ATOM 1601 C C . PHE A 1 202 ? 11.026 -8.814 -10.955 1.00 97.44 202 PHE A C 1
ATOM 1603 O O . PHE A 1 202 ? 10.727 -9.861 -10.386 1.00 97.44 202 PHE A O 1
ATOM 1610 N N . ALA A 1 203 ? 11.249 -8.740 -12.270 1.00 96.38 203 ALA A N 1
ATOM 1611 C CA . ALA A 1 203 ? 11.228 -9.906 -13.148 1.00 96.38 203 ALA A CA 1
ATOM 1612 C C . ALA A 1 203 ? 12.277 -10.944 -12.721 1.00 96.38 203 ALA A C 1
ATOM 1614 O O . ALA A 1 203 ? 11.943 -12.103 -12.497 1.00 96.38 203 ALA A O 1
ATOM 1615 N N . GLY A 1 204 ? 13.533 -10.517 -12.546 1.00 96.12 204 GLY A N 1
ATOM 1616 C CA . GLY A 1 204 ? 14.618 -11.403 -12.123 1.00 96.12 204 GLY A CA 1
ATOM 1617 C C . GLY A 1 204 ? 14.496 -11.840 -10.664 1.00 96.12 204 GLY A C 1
ATOM 1618 O O . GLY A 1 204 ? 14.801 -12.981 -10.329 1.00 96.12 204 GLY A O 1
ATOM 1619 N N . TYR A 1 205 ? 14.023 -10.952 -9.786 1.00 96.44 205 TYR A N 1
ATOM 1620 C CA . TYR A 1 205 ? 13.873 -11.262 -8.373 1.00 96.44 205 TYR A CA 1
ATOM 1621 C C . TYR A 1 205 ? 12.785 -12.309 -8.155 1.00 96.44 205 TYR A C 1
ATOM 1623 O O . TYR A 1 205 ? 13.062 -13.304 -7.503 1.00 96.44 205 TYR A O 1
ATOM 1631 N N . LEU A 1 206 ? 11.578 -12.123 -8.689 1.00 94.25 206 LEU A N 1
ATOM 1632 C CA . LEU A 1 206 ? 10.440 -13.008 -8.421 1.00 94.25 206 LEU A CA 1
ATOM 1633 C C . LEU A 1 206 ? 10.360 -14.229 -9.350 1.00 94.25 206 LEU A C 1
ATOM 1635 O O . LEU A 1 206 ? 9.713 -15.206 -8.981 1.00 94.25 206 LEU A O 1
ATOM 1639 N N . GLY A 1 207 ? 11.016 -14.200 -10.514 1.00 91.50 207 GLY A N 1
ATOM 1640 C CA . GLY A 1 207 ? 11.035 -15.322 -11.455 1.00 91.50 207 GLY A CA 1
ATOM 1641 C C . GLY A 1 207 ? 9.625 -15.787 -11.828 1.00 91.50 207 GLY A C 1
ATOM 1642 O O . GLY A 1 207 ? 8.779 -14.980 -12.219 1.00 91.50 207 GLY A O 1
ATOM 1643 N N . ASP A 1 208 ? 9.365 -17.082 -11.645 1.00 89.06 208 ASP A N 1
ATOM 1644 C CA . ASP A 1 208 ? 8.121 -17.752 -12.050 1.00 89.06 208 ASP A CA 1
ATOM 1645 C C . ASP A 1 208 ? 6.869 -17.285 -11.286 1.00 89.06 208 ASP A C 1
ATOM 1647 O O . ASP A 1 208 ? 5.743 -17.558 -11.705 1.00 89.06 208 ASP A O 1
ATOM 1651 N N . GLU A 1 209 ? 7.022 -16.527 -10.194 1.00 89.31 209 GLU A N 1
ATOM 1652 C CA . GLU A 1 209 ? 5.882 -15.902 -9.518 1.00 89.31 209 GLU A CA 1
ATOM 1653 C C . GLU A 1 209 ? 5.245 -14.766 -10.349 1.00 89.31 209 GLU A C 1
ATOM 1655 O O . GLU A 1 209 ? 4.130 -14.310 -10.058 1.00 89.31 209 GLU A O 1
ATOM 1660 N N . VAL A 1 210 ? 5.940 -14.276 -11.385 1.00 88.62 210 VAL A N 1
ATOM 1661 C CA . VAL A 1 210 ? 5.449 -13.221 -12.273 1.00 88.62 210 VAL A CA 1
ATOM 1662 C C . VAL A 1 210 ? 4.969 -13.806 -13.594 1.00 88.62 210 VAL A C 1
ATOM 1664 O O . VAL A 1 210 ? 5.721 -14.352 -14.392 1.00 88.62 210 VAL A O 1
ATOM 1667 N N . ARG A 1 211 ? 3.687 -13.591 -13.889 1.00 89.44 211 ARG A N 1
ATOM 1668 C CA . ARG A 1 211 ? 3.111 -13.875 -15.207 1.00 89.44 211 ARG A CA 1
ATOM 1669 C C . ARG A 1 211 ? 3.568 -12.823 -16.227 1.00 89.44 211 ARG A C 1
ATOM 1671 O O . ARG A 1 211 ? 3.048 -11.705 -16.231 1.00 89.44 211 ARG A O 1
ATOM 1678 N N . GLY A 1 212 ? 4.516 -13.189 -17.088 1.00 91.12 212 GLY A N 1
ATOM 1679 C CA . GLY A 1 212 ? 5.109 -12.307 -18.104 1.00 91.12 212 GLY A CA 1
ATOM 1680 C C . GLY A 1 212 ? 6.028 -11.228 -17.516 1.00 91.12 212 GLY A C 1
ATOM 1681 O O . GLY A 1 212 ? 6.291 -11.211 -16.320 1.00 91.12 212 GLY A O 1
ATOM 1682 N N . SER A 1 213 ? 6.511 -10.296 -18.340 1.00 91.94 213 SER A N 1
ATOM 1683 C CA . SER A 1 213 ? 7.355 -9.192 -17.855 1.00 91.94 213 SER A CA 1
ATOM 1684 C C . SER A 1 213 ? 6.520 -8.184 -17.054 1.00 91.94 213 SER A C 1
ATOM 1686 O O . SER A 1 213 ? 5.574 -7.626 -17.616 1.00 91.94 213 SER A O 1
ATOM 1688 N N . PRO A 1 214 ? 6.821 -7.938 -15.765 1.00 95.81 214 PRO A N 1
ATOM 1689 C CA . PRO A 1 214 ? 6.028 -7.038 -14.943 1.00 95.81 214 PRO A CA 1
ATOM 1690 C C . PRO A 1 214 ? 6.104 -5.608 -15.480 1.00 95.81 214 PRO A C 1
ATOM 1692 O O . PRO A 1 214 ? 7.128 -5.192 -16.015 1.00 95.81 214 PRO A O 1
ATOM 1695 N N . LYS A 1 215 ? 5.019 -4.852 -15.312 1.00 97.00 215 LYS A N 1
ATOM 1696 C CA . LYS A 1 215 ? 4.911 -3.460 -15.761 1.00 97.00 215 LYS A CA 1
ATOM 1697 C C . LYS A 1 215 ? 4.610 -2.547 -14.589 1.00 97.00 215 LYS A C 1
ATOM 1699 O O . LYS A 1 215 ? 3.660 -2.790 -13.842 1.00 97.00 215 LYS A O 1
ATOM 1704 N N . LEU A 1 216 ? 5.385 -1.482 -14.435 1.00 97.62 216 LEU A N 1
ATOM 1705 C CA . LEU A 1 216 ? 5.134 -0.459 -13.437 1.00 97.62 216 LEU A CA 1
ATOM 1706 C C . LEU A 1 216 ? 4.079 0.517 -13.960 1.00 97.62 216 LEU A C 1
ATOM 1708 O O . LEU A 1 216 ? 4.304 1.287 -14.894 1.00 97.62 216 LEU A O 1
ATOM 1712 N N . LEU A 1 217 ? 2.917 0.505 -13.320 1.00 97.31 217 LEU A N 1
ATOM 1713 C CA . LEU A 1 217 ? 1.781 1.336 -13.681 1.00 97.31 217 LEU A CA 1
ATOM 1714 C C . LEU A 1 217 ? 1.712 2.588 -12.805 1.00 97.31 217 LEU A C 1
ATOM 1716 O O . LEU A 1 217 ? 1.966 2.545 -11.600 1.00 97.31 217 LEU A O 1
ATOM 1720 N N . ARG A 1 218 ? 1.316 3.698 -13.430 1.00 96.06 218 ARG A N 1
ATOM 1721 C CA . ARG A 1 218 ? 0.944 4.976 -12.810 1.00 96.06 218 ARG A CA 1
ATOM 1722 C C . ARG A 1 218 ? -0.137 5.614 -13.676 1.00 96.06 218 ARG A C 1
ATOM 1724 O O . ARG A 1 218 ? -0.030 5.561 -14.899 1.00 96.06 218 ARG A O 1
ATOM 1731 N N . ALA A 1 219 ? -1.127 6.255 -13.064 1.00 94.12 219 ALA A N 1
ATOM 1732 C CA . ALA A 1 219 ? -2.050 7.129 -13.781 1.00 94.12 219 ALA A CA 1
ATOM 1733 C C . ALA A 1 219 ? -2.425 8.355 -12.928 1.00 94.12 219 ALA A C 1
ATOM 1735 O O . ALA A 1 219 ? -2.574 8.226 -11.708 1.00 94.12 219 ALA A O 1
ATOM 1736 N N . PRO A 1 220 ? -2.562 9.553 -13.528 1.00 88.19 220 PRO A N 1
ATOM 1737 C CA . PRO A 1 220 ? -3.016 10.741 -12.811 1.00 88.19 220 PRO A CA 1
ATOM 1738 C C . PRO A 1 220 ? -4.388 10.520 -12.167 1.00 88.19 220 PRO A C 1
ATOM 1740 O O . PRO A 1 220 ? -5.283 9.959 -12.792 1.00 88.19 220 PRO A O 1
ATOM 1743 N N . ARG A 1 221 ? -4.564 10.997 -10.927 1.00 85.81 221 ARG A N 1
ATOM 1744 C CA . ARG A 1 221 ? -5.815 10.869 -10.147 1.00 85.81 221 ARG A CA 1
ATOM 1745 C C . ARG A 1 221 ? -6.308 9.423 -9.959 1.00 85.81 221 ARG A C 1
ATOM 1747 O O . ARG A 1 221 ? -7.461 9.220 -9.605 1.00 85.81 221 ARG A O 1
ATOM 1754 N N . HIS A 1 222 ? -5.454 8.423 -10.163 1.00 92.06 222 HIS A N 1
ATOM 1755 C CA . HIS A 1 222 ? -5.778 7.020 -9.932 1.00 92.06 222 HIS A CA 1
ATOM 1756 C C . HIS A 1 222 ? -5.011 6.483 -8.723 1.00 92.06 222 HIS A C 1
ATOM 1758 O O . HIS A 1 222 ? -3.864 6.860 -8.482 1.00 92.06 222 HIS A O 1
ATOM 1764 N N . THR A 1 223 ? -5.639 5.574 -7.982 1.00 93.06 223 THR A N 1
ATOM 1765 C CA . THR A 1 223 ? -4.999 4.818 -6.902 1.00 93.06 223 THR A CA 1
ATOM 1766 C C . THR A 1 223 ? -5.195 3.332 -7.160 1.00 93.06 223 THR A C 1
ATOM 1768 O O . THR A 1 223 ? -6.306 2.876 -7.429 1.00 93.06 223 THR A O 1
ATOM 1771 N N . PHE A 1 224 ? -4.124 2.554 -7.035 1.00 94.38 224 PHE A N 1
ATOM 1772 C CA . PHE A 1 224 ? -4.154 1.098 -7.150 1.00 94.38 224 PHE A CA 1
ATOM 1773 C C . PHE A 1 224 ? -4.558 0.457 -5.812 1.00 94.38 224 PHE A C 1
ATOM 1775 O O . PHE A 1 224 ? -3.917 -0.475 -5.305 1.00 94.38 224 PHE A O 1
ATOM 1782 N N . SER A 1 225 ? -5.616 0.993 -5.198 1.00 89.00 225 SER A N 1
ATOM 1783 C CA . SER A 1 225 ? -6.213 0.455 -3.977 1.00 89.00 225 SER A CA 1
ATOM 1784 C C . SER A 1 225 ? -6.975 -0.847 -4.253 1.00 89.00 225 SER A C 1
ATOM 1786 O O . SER A 1 225 ? -7.047 -1.315 -5.388 1.00 89.00 225 SER A O 1
ATOM 1788 N N . ASP A 1 226 ? -7.479 -1.491 -3.203 1.00 85.31 226 ASP A N 1
ATOM 1789 C CA . ASP A 1 226 ? -8.325 -2.683 -3.348 1.00 85.31 226 ASP A CA 1
ATOM 1790 C C . ASP A 1 226 ? -9.809 -2.324 -3.556 1.00 85.31 226 ASP A C 1
ATOM 1792 O O . ASP A 1 226 ? -10.643 -3.217 -3.670 1.00 85.31 226 ASP A O 1
ATOM 1796 N N . MET A 1 227 ? -10.128 -1.027 -3.651 1.00 84.00 227 MET A N 1
ATOM 1797 C CA . MET A 1 227 ? -11.469 -0.491 -3.871 1.00 84.00 227 MET A CA 1
ATOM 1798 C C . MET A 1 227 ? -11.504 0.455 -5.084 1.00 84.00 227 MET A C 1
ATOM 1800 O O . MET A 1 227 ? -10.544 1.195 -5.313 1.00 84.00 227 MET A O 1
ATOM 1804 N N . PRO A 1 228 ? -12.620 0.503 -5.837 1.00 84.25 228 PRO A N 1
ATOM 1805 C CA . PRO A 1 228 ? -12.794 1.467 -6.926 1.00 84.25 228 PRO A CA 1
ATOM 1806 C C . PRO A 1 228 ? -12.889 2.926 -6.461 1.00 84.25 228 PRO A C 1
ATOM 1808 O O . PRO A 1 228 ? -12.639 3.835 -7.246 1.00 84.25 228 PRO A O 1
ATOM 1811 N N . ARG A 1 229 ? -13.283 3.155 -5.202 1.00 84.25 229 ARG A N 1
ATOM 1812 C CA . ARG A 1 229 ? -13.415 4.492 -4.611 1.00 84.25 229 ARG A CA 1
ATOM 1813 C C . ARG A 1 229 ? -12.108 4.921 -3.951 1.00 84.25 229 ARG A C 1
ATOM 1815 O O . ARG A 1 229 ? -11.407 4.093 -3.371 1.00 84.25 229 ARG A O 1
ATOM 1822 N N . HIS A 1 230 ? -11.826 6.220 -3.973 1.00 86.06 230 HIS A N 1
ATOM 1823 C CA . HIS A 1 230 ? -10.783 6.796 -3.132 1.00 86.06 230 HIS A CA 1
ATOM 1824 C C . HIS A 1 230 ? -11.248 6.771 -1.676 1.00 86.06 230 HIS A C 1
ATOM 1826 O O . HIS A 1 230 ? -12.227 7.418 -1.313 1.00 86.06 230 HIS A O 1
ATOM 1832 N N . CYS A 1 231 ? -10.568 5.984 -0.848 1.00 87.06 231 CYS A N 1
ATOM 1833 C CA . CYS A 1 231 ? -10.909 5.839 0.559 1.00 87.06 231 CYS A CA 1
ATOM 1834 C C . CYS A 1 231 ? -9.660 5.723 1.430 1.00 87.06 231 CYS A C 1
ATOM 1836 O O . CYS A 1 231 ? -8.600 5.286 0.976 1.00 87.06 231 CYS A O 1
ATOM 1838 N N . LEU A 1 232 ? -9.812 6.070 2.703 1.00 87.56 232 LEU A N 1
ATOM 1839 C CA . LEU A 1 232 ? -8.820 5.833 3.744 1.00 87.56 232 LEU A CA 1
ATOM 1840 C C . LEU A 1 232 ? -9.144 4.537 4.475 1.00 87.56 232 LEU A C 1
ATOM 1842 O O . LEU A 1 232 ? -10.297 4.284 4.814 1.00 87.56 232 LEU A O 1
ATOM 1846 N N . SER A 1 233 ? -8.116 3.740 4.745 1.00 90.38 233 SER A N 1
ATOM 1847 C CA . SER A 1 233 ? -8.235 2.540 5.575 1.00 90.38 233 SER A CA 1
ATOM 1848 C C . SER A 1 233 ? -7.803 2.821 7.009 1.00 90.38 233 SER A C 1
ATOM 1850 O O . SER A 1 233 ? -6.764 3.442 7.245 1.00 90.38 233 SER A O 1
ATOM 1852 N N . LEU A 1 234 ? -8.615 2.374 7.962 1.00 88.88 234 LEU A N 1
ATOM 1853 C CA . LEU A 1 234 ? -8.500 2.725 9.370 1.00 88.88 234 LEU A CA 1
ATOM 1854 C C . LEU A 1 234 ? -8.542 1.486 10.247 1.00 88.88 234 LEU A C 1
ATOM 1856 O O . LEU A 1 234 ? -9.422 0.644 10.071 1.00 88.88 234 LEU A O 1
ATOM 1860 N N . ILE A 1 235 ? -7.630 1.405 11.215 1.00 90.44 235 ILE A N 1
ATOM 1861 C CA . ILE A 1 235 ? -7.608 0.325 12.204 1.00 90.44 235 ILE A CA 1
ATOM 1862 C C . ILE A 1 235 ? -7.435 0.881 13.613 1.00 90.44 235 ILE A C 1
ATOM 1864 O O . ILE A 1 235 ? -6.521 1.656 13.895 1.00 90.44 235 ILE A O 1
ATOM 1868 N N . ASN A 1 236 ? -8.307 0.432 14.510 1.00 91.56 236 ASN A N 1
ATOM 1869 C CA . ASN A 1 236 ? -8.207 0.707 15.931 1.00 91.56 236 ASN A CA 1
ATOM 1870 C C . ASN A 1 236 ? -7.196 -0.253 16.577 1.00 91.56 236 ASN A C 1
ATOM 1872 O O . ASN A 1 236 ? -7.341 -1.474 16.503 1.00 91.56 236 ASN A O 1
ATOM 1876 N N . ILE A 1 237 ? -6.185 0.288 17.248 1.00 91.19 237 ILE A N 1
ATOM 1877 C CA . ILE A 1 237 ? -5.162 -0.483 17.959 1.00 91.19 237 ILE A CA 1
ATOM 1878 C C . ILE A 1 237 ? -5.784 -1.286 19.102 1.00 91.19 237 ILE A C 1
ATOM 1880 O O . ILE A 1 237 ? -5.362 -2.413 19.345 1.00 91.19 237 ILE A O 1
ATOM 1884 N N . SER A 1 238 ? -6.819 -0.765 19.768 1.00 90.44 238 SER A N 1
ATOM 1885 C CA . SER A 1 238 ? -7.538 -1.540 20.783 1.00 90.44 238 SER A CA 1
ATOM 1886 C C . SER A 1 238 ? -8.207 -2.789 20.186 1.00 90.44 238 SER A C 1
ATOM 1888 O O . SER A 1 238 ? -8.186 -3.842 20.817 1.00 90.44 238 SER A O 1
ATOM 1890 N N . SER A 1 239 ? -8.703 -2.727 18.945 1.00 90.62 239 SER A N 1
ATOM 1891 C CA . SER A 1 239 ? -9.210 -3.907 18.222 1.00 90.62 239 SER A CA 1
ATOM 1892 C C . SER A 1 239 ? -8.100 -4.888 17.849 1.00 90.62 239 SER A C 1
ATOM 1894 O O . SER A 1 239 ? -8.292 -6.095 17.955 1.00 90.62 239 SER A O 1
ATOM 1896 N N . LEU A 1 240 ? -6.927 -4.387 17.442 1.00 89.06 240 LEU A N 1
ATOM 1897 C CA . LEU A 1 240 ? -5.766 -5.236 17.154 1.00 89.06 240 LEU A CA 1
ATOM 1898 C C . LEU A 1 240 ? -5.301 -6.008 18.390 1.00 89.06 240 LEU A C 1
ATOM 1900 O O . LEU A 1 240 ? -5.100 -7.212 18.294 1.00 89.06 240 LEU A O 1
ATOM 1904 N N . ARG A 1 241 ? -5.199 -5.343 19.547 1.00 89.56 241 ARG A N 1
ATOM 1905 C CA . ARG A 1 241 ? -4.831 -5.990 20.818 1.00 89.56 241 ARG A CA 1
ATOM 1906 C C . ARG A 1 241 ? -5.820 -7.092 21.197 1.00 89.56 241 ARG A C 1
ATOM 1908 O O . ARG A 1 241 ? -5.420 -8.163 21.647 1.00 89.56 241 ARG A O 1
ATOM 1915 N N . GLU A 1 242 ? -7.115 -6.845 21.000 1.00 91.00 242 GLU A N 1
ATOM 1916 C CA . GLU A 1 242 ? -8.146 -7.854 21.254 1.00 91.00 242 GLU A CA 1
ATOM 1917 C C . GLU A 1 242 ? -8.048 -9.030 20.272 1.00 91.00 242 GLU A C 1
ATOM 1919 O O . GLU A 1 242 ? -8.179 -10.186 20.674 1.00 91.00 242 GLU A O 1
ATOM 1924 N N . LEU A 1 243 ? -7.740 -8.764 19.000 1.00 86.56 243 LEU A N 1
ATOM 1925 C CA . LEU A 1 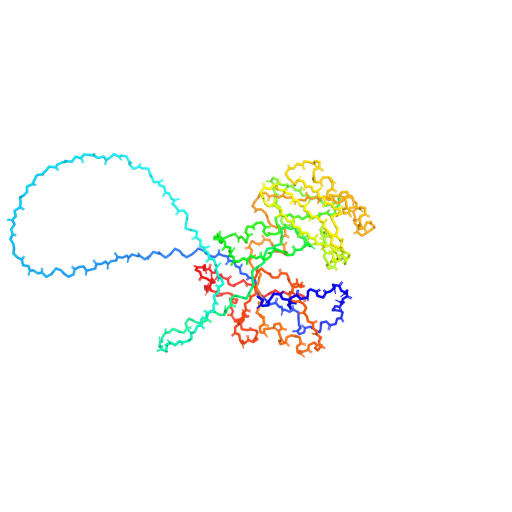243 ? -7.490 -9.811 18.013 1.00 86.56 243 LEU A CA 1
ATOM 1926 C C . LEU A 1 243 ? -6.258 -10.658 18.375 1.00 86.56 243 LEU A C 1
ATOM 1928 O O . LEU A 1 243 ? -6.346 -11.882 18.338 1.00 86.56 243 LEU A O 1
ATOM 1932 N N . GLU A 1 244 ? -5.141 -10.039 18.770 1.00 86.06 244 GLU A N 1
ATOM 1933 C CA . GLU A 1 244 ? -3.941 -10.740 19.257 1.00 86.06 244 GLU A CA 1
ATOM 1934 C C . GLU A 1 244 ? -4.263 -11.640 20.455 1.00 86.06 244 GLU A C 1
ATOM 1936 O O . GLU A 1 244 ? -3.842 -12.798 20.493 1.00 86.06 244 GLU A O 1
ATOM 1941 N N . ARG A 1 245 ? -5.073 -11.148 21.405 1.00 90.38 245 ARG A N 1
ATOM 1942 C CA . ARG A 1 245 ? -5.529 -11.919 22.572 1.00 90.38 245 ARG A CA 1
ATOM 1943 C C . ARG A 1 245 ? -6.332 -13.156 22.166 1.00 90.38 245 ARG A C 1
ATOM 1945 O O . ARG A 1 245 ? -6.123 -14.230 22.730 1.00 90.38 245 ARG A O 1
ATOM 1952 N N . VAL A 1 246 ? -7.254 -13.011 21.212 1.00 88.31 246 VAL A N 1
ATOM 1953 C CA . VAL A 1 246 ? -8.109 -14.108 20.723 1.00 88.31 246 VAL A CA 1
ATOM 1954 C C . VAL A 1 246 ? -7.301 -15.130 19.923 1.00 88.31 246 VAL A C 1
ATOM 1956 O O . VAL A 1 246 ? -7.463 -16.332 20.129 1.00 88.31 246 VAL A O 1
ATOM 1959 N N . VAL A 1 247 ? -6.419 -14.664 19.036 1.00 84.06 247 VAL A N 1
ATOM 1960 C CA . VAL A 1 247 ? -5.573 -15.516 18.185 1.00 84.06 247 VAL A CA 1
ATOM 1961 C C . VAL A 1 247 ? -4.422 -16.149 18.979 1.00 84.06 247 VAL A C 1
ATOM 1963 O O . VAL A 1 247 ? -3.898 -17.182 18.571 1.00 84.06 247 VAL A O 1
ATOM 1966 N N . LYS A 1 248 ? -4.059 -15.579 20.138 1.00 91.19 248 LYS A N 1
ATOM 1967 C CA . LYS A 1 248 ? -2.935 -16.004 20.993 1.00 91.19 248 LYS A CA 1
ATOM 1968 C C . LYS A 1 248 ? -1.592 -16.006 20.257 1.00 91.19 248 LYS A C 1
ATOM 1970 O O . LYS A 1 248 ? -0.725 -16.833 20.531 1.00 91.19 248 LYS A O 1
ATOM 1975 N N . ALA A 1 249 ? -1.423 -15.071 19.330 1.00 80.94 249 ALA A N 1
ATOM 1976 C CA . ALA A 1 249 ? -0.188 -14.861 18.592 1.00 80.94 249 ALA A CA 1
ATOM 1977 C C . ALA A 1 249 ? 0.033 -13.357 18.384 1.00 80.94 249 ALA A C 1
ATOM 1979 O O . ALA A 1 249 ? -0.952 -12.622 18.254 1.00 80.94 249 ALA A O 1
ATOM 1980 N N . PRO A 1 250 ? 1.294 -12.892 18.338 1.00 82.19 250 PRO A N 1
ATOM 1981 C CA . PRO A 1 250 ? 1.588 -11.511 17.984 1.00 82.19 250 PRO A CA 1
ATOM 1982 C C . PRO A 1 250 ? 1.146 -11.228 16.544 1.00 82.19 250 PRO A C 1
ATOM 1984 O O . PRO A 1 250 ? 1.344 -12.047 15.643 1.00 82.19 250 PRO A O 1
ATOM 1987 N N . ILE A 1 251 ? 0.570 -10.053 16.314 1.00 78.88 251 ILE A N 1
ATOM 1988 C CA . ILE A 1 251 ? 0.099 -9.606 15.008 1.00 78.88 251 ILE A CA 1
ATOM 1989 C C . ILE A 1 251 ? 0.764 -8.272 14.697 1.00 78.88 251 ILE A C 1
ATOM 1991 O O . ILE A 1 251 ? 0.472 -7.251 15.309 1.00 78.88 251 ILE A O 1
ATOM 1995 N N . ASP A 1 252 ? 1.614 -8.257 13.672 1.00 81.44 252 ASP A N 1
ATOM 1996 C CA . ASP A 1 252 ? 2.149 -7.003 13.142 1.00 81.44 252 ASP A CA 1
ATOM 1997 C C . ASP A 1 252 ? 1.010 -6.156 12.531 1.00 81.44 252 ASP A C 1
ATOM 1999 O O . ASP A 1 252 ? 0.424 -6.573 11.519 1.00 81.44 252 ASP A O 1
ATOM 2003 N N . PRO A 1 253 ? 0.712 -4.954 13.071 1.00 83.69 253 PRO A N 1
ATOM 2004 C CA . PRO A 1 253 ? -0.315 -4.068 12.529 1.00 83.69 253 PRO A CA 1
ATOM 2005 C C . PRO A 1 253 ? -0.113 -3.762 11.041 1.00 83.69 253 PRO A C 1
ATOM 2007 O O . PRO A 1 253 ? -1.082 -3.672 10.282 1.00 83.69 253 PRO A O 1
ATOM 2010 N N . LEU A 1 254 ? 1.142 -3.659 10.586 1.00 85.12 254 LEU A N 1
ATOM 2011 C CA . LEU A 1 254 ? 1.476 -3.280 9.214 1.00 85.12 254 LEU A CA 1
ATOM 2012 C C . LEU A 1 254 ? 1.053 -4.325 8.177 1.00 85.12 254 LEU A C 1
ATOM 2014 O O . LEU A 1 254 ? 0.925 -3.973 7.000 1.00 85.12 254 LEU A O 1
ATOM 2018 N N . ARG A 1 255 ? 0.736 -5.567 8.581 1.00 80.69 255 ARG A N 1
ATOM 2019 C CA . ARG A 1 255 ? 0.134 -6.574 7.683 1.00 80.69 255 ARG A CA 1
ATOM 2020 C C . ARG A 1 255 ? -1.194 -6.120 7.099 1.00 80.69 255 ARG A C 1
ATOM 2022 O O . ARG A 1 255 ? -1.526 -6.469 5.964 1.00 80.69 255 ARG A O 1
ATOM 2029 N N . PHE A 1 256 ? -1.952 -5.321 7.840 1.00 84.94 256 PHE A N 1
ATOM 2030 C CA . PHE A 1 256 ? -3.247 -4.841 7.377 1.00 84.94 256 PHE A CA 1
ATOM 2031 C C . PHE A 1 256 ? -3.138 -3.609 6.490 1.00 84.94 256 PHE A C 1
ATOM 2033 O O . PHE A 1 256 ? -4.071 -3.308 5.748 1.00 84.94 256 PHE A O 1
ATOM 2040 N N . ARG A 1 257 ? -1.975 -2.955 6.479 1.00 89.81 257 ARG A N 1
ATOM 2041 C CA . ARG A 1 257 ? -1.664 -1.850 5.570 1.00 89.81 257 ARG A CA 1
ATOM 2042 C C . ARG A 1 257 ? -2.701 -0.723 5.620 1.00 89.81 257 ARG A C 1
ATOM 2044 O O . ARG A 1 257 ? -3.080 -0.180 4.576 1.00 89.81 257 ARG A O 1
ATOM 2051 N N . ALA A 1 258 ? -3.197 -0.437 6.825 1.00 91.44 258 ALA A N 1
ATOM 2052 C CA . ALA A 1 258 ? -4.089 0.685 7.049 1.00 91.44 258 ALA A CA 1
ATOM 2053 C C . ALA A 1 258 ? -3.340 2.010 6.888 1.00 91.44 258 ALA A C 1
ATOM 2055 O O . ALA A 1 258 ? -2.140 2.094 7.149 1.00 91.44 258 ALA A O 1
ATOM 2056 N N . ASN A 1 259 ? -4.060 3.041 6.460 1.00 93.44 259 ASN A N 1
ATOM 2057 C CA . ASN A 1 259 ? -3.523 4.388 6.331 1.00 93.44 259 ASN A CA 1
ATOM 2058 C C . ASN A 1 259 ? -3.443 5.097 7.684 1.00 93.44 259 ASN A C 1
ATOM 2060 O O . ASN A 1 259 ? -2.499 5.845 7.919 1.00 93.44 259 ASN A O 1
ATOM 2064 N N . LEU A 1 260 ? -4.410 4.859 8.573 1.00 91.44 260 LEU A N 1
ATOM 2065 C CA . LEU A 1 260 ? -4.418 5.433 9.916 1.00 91.44 260 LEU A CA 1
ATOM 2066 C C . LEU A 1 260 ? -4.611 4.340 10.965 1.00 91.44 260 LEU A C 1
ATOM 2068 O O . LEU A 1 260 ? -5.542 3.533 10.884 1.00 91.44 260 LEU A O 1
ATOM 2072 N N . TYR A 1 261 ? -3.755 4.375 11.981 1.00 90.44 261 TYR A N 1
ATOM 2073 C CA . TYR A 1 261 ? -3.913 3.608 13.209 1.00 90.44 261 TYR A CA 1
ATOM 2074 C C . TYR A 1 261 ? -4.251 4.573 14.337 1.00 90.44 261 TYR A C 1
ATOM 2076 O O . TYR A 1 261 ? -3.538 5.554 14.556 1.00 90.44 261 TYR A O 1
ATOM 2084 N N . PHE A 1 262 ? -5.330 4.302 15.056 1.00 88.75 262 PHE A N 1
ATOM 2085 C CA . PHE A 1 262 ? -5.823 5.132 16.155 1.00 88.75 262 PHE A CA 1
ATOM 2086 C C . PHE A 1 262 ? -6.137 4.255 17.358 1.00 88.75 262 PHE A C 1
ATOM 2088 O O . PHE A 1 262 ? -6.280 3.045 17.219 1.00 88.75 262 PHE A O 1
ATOM 2095 N N . ASP A 1 263 ? -6.235 4.844 18.542 1.00 87.25 263 ASP A N 1
ATOM 2096 C CA . ASP A 1 263 ? -6.572 4.101 19.754 1.00 87.25 263 ASP A CA 1
ATOM 2097 C C . ASP A 1 263 ? -7.789 4.718 20.438 1.00 87.25 263 ASP A C 1
ATOM 2099 O O . ASP A 1 263 ? -7.725 5.842 20.935 1.00 87.25 263 ASP A O 1
ATOM 2103 N N . THR A 1 264 ? -8.911 3.996 20.433 1.00 86.94 264 THR A N 1
ATOM 2104 C CA . THR A 1 264 ? -10.142 4.413 21.130 1.00 86.94 264 THR A CA 1
ATOM 2105 C C . THR A 1 264 ? -10.187 3.944 22.585 1.00 86.94 264 THR A C 1
ATOM 2107 O O . THR A 1 264 ? -11.119 4.293 23.304 1.00 86.94 264 THR A O 1
ATOM 2110 N N . GLY A 1 265 ? -9.243 3.098 23.012 1.00 88.88 265 GLY A N 1
ATOM 2111 C CA . GLY A 1 265 ? -9.297 2.386 24.291 1.00 88.88 265 GLY A CA 1
ATOM 2112 C C . GLY A 1 265 ? -10.375 1.295 24.372 1.00 88.88 265 GLY A C 1
ATOM 2113 O O . GLY A 1 265 ? -10.437 0.587 25.371 1.00 88.88 265 GLY A O 1
ATOM 2114 N N . THR A 1 266 ? -11.230 1.141 23.351 1.00 90.75 266 THR A N 1
ATOM 2115 C CA . THR A 1 266 ? -12.318 0.150 23.320 1.00 90.75 266 THR A CA 1
ATOM 2116 C C . THR A 1 266 ? -12.254 -0.658 22.018 1.00 90.75 266 THR A C 1
ATOM 2118 O O . THR A 1 266 ? -12.375 -0.077 20.936 1.00 90.75 266 THR A O 1
ATOM 2121 N N . PRO A 1 267 ? -12.063 -1.988 22.065 1.00 90.88 267 PRO A N 1
ATOM 2122 C CA . PRO A 1 267 ? -12.077 -2.821 20.866 1.00 90.88 267 PRO A CA 1
ATOM 2123 C C . PRO A 1 267 ? -13.380 -2.678 20.070 1.00 90.88 267 PRO A C 1
ATOM 2125 O O . PRO A 1 267 ? -14.457 -2.520 20.641 1.00 90.88 267 PRO A O 1
ATOM 2128 N N . TRP A 1 268 ? -13.270 -2.748 18.745 1.00 88.69 268 TRP A N 1
ATOM 2129 C CA . TRP A 1 268 ? -14.366 -2.765 17.766 1.00 88.69 268 TRP A CA 1
ATOM 2130 C C . TRP A 1 268 ? -15.208 -1.490 17.680 1.00 88.69 268 TRP A C 1
ATOM 2132 O O . TRP A 1 268 ? -16.149 -1.429 16.887 1.00 88.69 268 TRP A O 1
ATOM 2142 N N . LYS A 1 269 ? -14.866 -0.449 18.449 1.00 89.69 269 LYS A N 1
ATOM 2143 C CA . LYS A 1 269 ? -15.631 0.801 18.510 1.00 89.69 269 LYS A CA 1
ATOM 2144 C C . LYS A 1 269 ? -15.775 1.491 17.154 1.00 89.69 269 LYS A C 1
ATOM 2146 O O . LYS A 1 269 ? -16.776 2.148 16.889 1.00 89.69 269 LYS A O 1
ATOM 2151 N N . GLU A 1 270 ? -14.791 1.316 16.284 1.00 87.88 270 GLU A N 1
ATOM 2152 C CA . GLU A 1 270 ? -14.771 1.859 14.932 1.00 87.88 270 GLU A CA 1
ATOM 2153 C C . GLU A 1 270 ? -15.877 1.309 14.029 1.00 87.88 270 GLU A C 1
ATOM 2155 O O . GLU A 1 270 ? -16.277 1.967 13.072 1.00 87.88 270 GLU A O 1
ATOM 2160 N N . PHE A 1 271 ? -16.422 0.129 14.336 1.00 88.62 271 PHE A N 1
ATOM 2161 C CA . PHE A 1 271 ? -17.514 -0.455 13.562 1.00 88.62 271 PHE A CA 1
ATOM 2162 C C . PHE A 1 271 ? -18.815 0.339 13.680 1.00 88.62 271 PHE A C 1
ATOM 2164 O O . PHE A 1 271 ? -19.628 0.292 12.756 1.00 88.62 271 PHE A O 1
ATOM 2171 N N . ASP A 1 272 ? -18.980 1.108 14.759 1.00 89.06 272 ASP A N 1
ATOM 2172 C CA . ASP A 1 272 ? -20.123 1.999 14.964 1.00 89.06 272 ASP A CA 1
ATOM 2173 C C . ASP A 1 272 ? -20.101 3.216 14.029 1.00 89.06 272 ASP A C 1
ATOM 2175 O O . ASP A 1 272 ? -21.075 3.972 14.011 1.00 89.06 272 ASP A O 1
ATOM 2179 N N . TRP A 1 273 ? -18.995 3.456 13.316 1.00 87.50 273 TRP A N 1
ATOM 2180 C CA . TRP A 1 273 ? -18.789 4.638 12.470 1.00 87.50 273 TRP A CA 1
ATOM 2181 C C . TRP A 1 273 ? -19.211 4.422 11.016 1.00 87.50 273 TRP A C 1
ATOM 2183 O O . TRP A 1 273 ? -19.245 5.384 10.252 1.00 87.50 273 TRP A O 1
ATOM 2193 N N . CYS A 1 274 ? -19.537 3.186 10.622 1.00 88.06 274 CYS A N 1
ATOM 2194 C CA . CYS A 1 274 ? -20.089 2.913 9.294 1.00 88.06 274 CYS A CA 1
ATOM 2195 C C . CYS A 1 274 ? -21.378 3.724 9.089 1.00 88.06 274 CYS A C 1
ATOM 2197 O O . CYS A 1 274 ? -22.181 3.858 10.013 1.00 88.06 274 CYS A O 1
ATOM 2199 N N . ASP A 1 275 ? -21.526 4.301 7.898 1.00 86.69 275 ASP A N 1
ATOM 2200 C CA . ASP A 1 275 ? -22.619 5.188 7.493 1.00 86.69 275 ASP A CA 1
ATOM 2201 C C . ASP A 1 275 ? -22.755 6.497 8.292 1.00 86.69 275 ASP A C 1
ATOM 2203 O O . ASP A 1 275 ? -23.709 7.248 8.084 1.00 86.69 275 ASP A O 1
ATOM 2207 N N . LYS A 1 276 ? -21.783 6.827 9.155 1.00 86.31 276 LYS A N 1
ATOM 2208 C CA . LYS A 1 276 ? -21.770 8.058 9.958 1.00 86.31 276 LYS A CA 1
ATOM 2209 C C . LYS A 1 276 ? -20.649 9.000 9.548 1.00 86.31 276 LYS A C 1
ATOM 2211 O O . LYS A 1 276 ? -19.576 8.569 9.125 1.00 86.31 276 LYS A O 1
ATOM 2216 N N . GLU A 1 277 ? -20.898 10.290 9.731 1.00 85.25 277 GLU A N 1
ATOM 2217 C CA . GLU A 1 277 ? -19.888 11.339 9.609 1.00 85.25 277 GLU A CA 1
ATOM 2218 C C . GLU A 1 277 ? -19.245 11.634 10.964 1.00 85.25 277 GLU A C 1
ATOM 2220 O O . GLU A 1 277 ? -19.909 11.639 12.002 1.00 85.25 277 GLU A O 1
ATOM 2225 N N . PHE A 1 278 ? -17.939 11.870 10.961 1.00 79.56 278 PHE A N 1
ATOM 2226 C CA . PHE A 1 278 ? -17.167 12.241 12.144 1.00 79.56 278 PHE A CA 1
ATOM 2227 C C . PHE A 1 278 ? -15.877 12.942 11.713 1.00 79.56 278 PHE A C 1
ATOM 2229 O O . PHE A 1 278 ? -15.564 13.046 10.523 1.00 79.56 278 PHE A O 1
ATOM 2236 N N . LYS A 1 279 ? -15.133 13.461 12.691 1.00 77.19 279 LYS A N 1
ATOM 2237 C CA . LYS A 1 279 ? -13.882 14.175 12.444 1.00 77.19 279 LYS A CA 1
ATOM 2238 C C . LYS A 1 279 ? -12.666 13.277 12.639 1.00 77.19 279 LYS A C 1
ATOM 2240 O O . LYS A 1 279 ? -12.652 12.407 13.505 1.00 77.19 279 LYS A O 1
ATOM 2245 N N . ILE A 1 280 ? -11.625 13.538 11.854 1.00 75.94 280 ILE A N 1
ATOM 2246 C CA . ILE A 1 280 ? -10.250 13.074 12.068 1.00 75.94 280 ILE A CA 1
ATOM 2247 C C . ILE A 1 280 ? -9.339 14.293 11.917 1.00 75.94 280 ILE A C 1
ATOM 2249 O O . ILE A 1 280 ? -9.267 14.880 10.839 1.00 75.94 280 ILE A O 1
ATOM 2253 N N . GLY A 1 281 ? -8.662 14.711 12.991 1.00 74.69 281 GLY A N 1
ATOM 2254 C CA . GLY A 1 281 ? -8.063 16.048 13.043 1.00 74.69 281 GLY A CA 1
ATOM 2255 C C . GLY A 1 281 ? -9.116 17.119 12.731 1.00 74.69 281 GLY A C 1
ATOM 2256 O O . GLY A 1 281 ? -10.197 17.114 13.323 1.00 74.69 281 GLY A O 1
ATOM 2257 N N . CYS A 1 282 ? -8.833 18.000 11.768 1.00 72.56 282 CYS A N 1
ATOM 2258 C CA . CYS A 1 282 ? -9.820 18.956 11.260 1.00 72.56 282 CYS A CA 1
ATOM 2259 C C . CYS A 1 282 ? -10.627 18.466 10.041 1.00 72.56 282 CYS A C 1
ATOM 2261 O O . CYS A 1 282 ? -11.513 19.192 9.594 1.00 72.56 282 CYS A O 1
ATOM 2263 N N . ALA A 1 283 ? -10.380 17.255 9.523 1.00 73.69 283 ALA A N 1
ATOM 2264 C CA . ALA A 1 283 ? -11.084 16.708 8.361 1.00 73.69 283 ALA A CA 1
ATOM 2265 C C . ALA A 1 283 ? -12.399 16.019 8.748 1.00 73.69 283 ALA A C 1
ATOM 2267 O O . ALA A 1 283 ? -12.441 15.254 9.711 1.00 73.69 283 ALA A O 1
ATOM 2268 N N . THR A 1 284 ? -13.453 16.244 7.961 1.00 80.69 284 THR A N 1
ATOM 2269 C CA . THR A 1 284 ? -14.718 15.500 8.048 1.00 80.69 284 THR A CA 1
ATOM 2270 C C . THR A 1 284 ? -14.656 14.284 7.128 1.00 80.69 284 THR A C 1
ATOM 2272 O O . THR A 1 284 ? -14.353 14.395 5.939 1.00 80.69 284 THR A O 1
ATOM 2275 N N . VAL A 1 285 ? -14.951 13.106 7.669 1.00 81.81 285 VAL A N 1
ATOM 2276 C CA . VAL A 1 285 ? -14.955 11.840 6.929 1.00 81.81 285 VAL A CA 1
ATOM 2277 C C . VAL A 1 285 ? -16.253 11.082 7.183 1.00 81.81 285 VAL A C 1
ATOM 2279 O O . VAL A 1 285 ? -16.871 11.240 8.237 1.00 81.81 285 VAL A O 1
ATOM 2282 N N . LYS A 1 286 ? -16.654 10.236 6.232 1.00 85.25 286 LYS A N 1
ATOM 2283 C CA . LYS A 1 286 ? -17.818 9.353 6.356 1.00 85.25 286 LYS A CA 1
ATOM 2284 C C . LYS A 1 286 ? -17.406 7.891 6.318 1.00 85.25 286 LYS A C 1
ATOM 2286 O O . LYS A 1 286 ? -16.656 7.482 5.431 1.00 85.25 286 LYS A O 1
ATOM 2291 N N . GLY A 1 287 ? -17.900 7.098 7.267 1.00 86.19 287 GLY A N 1
ATOM 2292 C CA . GLY A 1 287 ? -17.712 5.649 7.259 1.00 86.19 287 GLY A CA 1
ATOM 2293 C C . GLY A 1 287 ? -18.464 4.999 6.126 1.00 86.19 287 GLY A C 1
ATOM 2294 O O . GLY A 1 287 ? -19.653 5.241 5.954 1.00 86.19 287 GLY A O 1
ATOM 2295 N N . LEU A 1 288 ? -17.762 4.172 5.361 1.00 86.00 288 LEU A N 1
ATOM 2296 C CA . LEU A 1 288 ? -18.337 3.439 4.246 1.00 86.00 288 LEU A CA 1
ATOM 2297 C C . LEU A 1 288 ? -18.710 2.032 4.684 1.00 86.00 288 LEU A C 1
ATOM 2299 O O . LEU A 1 288 ? -19.875 1.697 4.837 1.00 86.00 288 LEU A O 1
ATOM 2303 N N . VAL A 1 289 ? -17.699 1.190 4.866 1.00 85.75 289 VAL A N 1
ATOM 2304 C CA . VAL A 1 289 ? -17.874 -0.244 5.072 1.00 85.75 289 VAL A CA 1
ATOM 2305 C C . VAL A 1 289 ? -16.767 -0.774 5.959 1.00 85.75 289 VAL A C 1
ATOM 2307 O O . VAL A 1 289 ? -15.653 -0.239 5.992 1.00 85.75 289 VAL A O 1
ATOM 2310 N N . ARG A 1 290 ? -17.050 -1.877 6.645 1.00 85.94 290 ARG A N 1
ATOM 2311 C CA . ARG A 1 290 ? -16.014 -2.622 7.350 1.00 85.94 290 ARG A CA 1
ATOM 2312 C C . ARG A 1 290 ? -15.100 -3.314 6.340 1.00 85.94 290 ARG A C 1
ATOM 2314 O O . ARG A 1 290 ? -15.561 -3.815 5.315 1.00 85.94 290 ARG A O 1
ATOM 2321 N N . THR A 1 291 ? -13.805 -3.358 6.629 1.00 76.50 291 THR A N 1
ATOM 2322 C CA . THR A 1 291 ? -12.844 -4.027 5.744 1.00 76.50 291 THR A CA 1
ATOM 2323 C C . THR A 1 291 ? -12.890 -5.527 6.004 1.00 76.50 291 THR A C 1
ATOM 2325 O O . THR A 1 291 ? -12.582 -5.966 7.110 1.00 76.50 291 THR A O 1
ATOM 2328 N N . GLN A 1 292 ? -13.252 -6.312 4.989 1.00 70.69 292 GLN A N 1
ATOM 2329 C CA . GLN A 1 292 ? -13.219 -7.774 5.061 1.00 70.69 292 GLN A CA 1
ATOM 2330 C C . GLN A 1 292 ? -11.824 -8.300 4.696 1.00 70.69 292 GLN A C 1
ATOM 2332 O O . GLN A 1 292 ? -11.199 -7.791 3.759 1.00 70.69 292 GLN A O 1
ATOM 2337 N N . ARG A 1 293 ? -11.311 -9.272 5.455 1.00 62.12 293 ARG A N 1
ATOM 2338 C CA . ARG A 1 293 ? -9.947 -9.809 5.323 1.00 62.12 293 ARG A CA 1
ATOM 2339 C C . ARG A 1 293 ? -9.931 -11.323 5.411 1.00 62.12 293 ARG A C 1
ATOM 2341 O O . ARG A 1 293 ? -10.665 -11.860 6.266 1.00 62.12 293 ARG A O 1
#

Secondary structure (DSSP, 8-state):
----------------TT--GGG-EEEEEEEE--------------------------------------PPPEEE----------SS--S----EEEEEEE-SBTTS--EEES-EEE-TT--STTTT-EEEE-TT----TTS-----GGGB--TTT-GGGGGEEEEEETTTTEEEEEETTEEEEEEETTSHHHHHHHHHHHHHHHGGGSSSS-EEEE-TT----SSSS--EEEEEHHHHHHHHHHHTS---GGGG--SEEEE-SSTTGGGGGBT-EEEETTEEEEEEEEEE-

Solvent-accessible surface area (backbone atoms only — not comparable to full-atom values): 18033 Å² total; per-residue (Å²): 138,88,89,79,83,84,70,75,69,79,79,69,89,75,78,80,86,73,75,52,85,89,62,36,61,64,39,35,31,26,35,36,45,83,75,82,78,83,75,77,81,80,76,80,75,80,80,77,88,80,87,89,88,80,88,83,90,83,88,85,90,83,82,82,93,76,90,76,88,77,80,87,78,36,54,34,74,69,72,87,84,85,88,86,82,94,75,95,68,81,70,65,81,74,38,41,55,73,48,35,37,38,26,46,37,36,55,52,34,70,43,82,43,77,58,55,63,52,48,66,68,33,45,62,81,57,34,16,34,24,34,40,24,28,41,83,54,86,80,49,56,92,66,72,70,81,64,66,68,89,45,37,58,33,50,94,80,37,61,72,48,64,62,42,45,44,50,75,42,74,91,75,38,25,41,39,31,26,45,94,88,40,80,76,44,66,19,34,62,88,39,72,68,23,38,49,48,47,25,50,47,50,37,67,70,53,43,88,80,45,57,60,66,39,41,79,44,61,36,86,100,46,57,60,50,95,50,84,63,52,49,46,36,35,35,47,48,32,34,49,54,52,48,25,63,74,69,71,45,93,70,70,69,71,80,71,65,44,32,34,34,26,37,68,84,45,58,65,59,68,68,76,35,48,78,34,76,50,74,54,72,74,35,47,32,30,26,62,43,71,33,72,98

Mean predicted aligned error: 14.07 Å

Foldseek 3Di:
DDPDPVPVDQPPDDDPPDPDPVNQFFFFKWAFADDPPPPPPPPPPPDDDDDDDDDDDDDDDDDDDDDDDDDDKAKFAFDDDDDDDDDDPPQQPFFGFPWFWADLEAAADIDTDRMFIDDGQAATPSRQQKFKFFPPDDADQVDGFADAPVRTDHCVQQVVNSQKHWDQDPVQCKIFIDGPNHTPAIARPVDPVRQVRVQVSCCVSRPPSGRHRIGMDGHPRDHNDNDRGRIFTEGEVLQQVVVCVVVVHDDDPCVVVGRIYGHSVHHPPSVVQAQHWHDRRNTIIGTHDTDGD